Protein AF-A0A816CSL6-F1 (afdb_monomer_lite)

Radius of gyration: 17.58 Å; chains: 1; bounding box: 44×40×46 Å

Structure (mmCIF, N/CA/C/O backbone):
data_AF-A0A816CSL6-F1
#
_entry.id   AF-A0A816CSL6-F1
#
loop_
_atom_site.group_PDB
_atom_site.id
_atom_site.type_symbol
_atom_site.label_atom_id
_atom_site.label_alt_id
_atom_site.label_comp_id
_atom_site.label_asym_id
_atom_site.label_entity_id
_atom_site.label_seq_id
_atom_site.pdbx_PDB_ins_code
_atom_site.Cartn_x
_atom_site.Cartn_y
_atom_site.Cartn_z
_atom_site.occupancy
_atom_site.B_iso_or_equiv
_atom_site.auth_seq_id
_atom_site.auth_comp_id
_atom_site.auth_asym_id
_atom_site.auth_atom_id
_atom_site.pdbx_PDB_model_num
ATOM 1 N N . SER A 1 1 ? 8.692 -0.066 -9.650 1.00 60.75 1 SER A N 1
ATOM 2 C CA . SER A 1 1 ? 8.171 -1.368 -9.177 1.00 60.75 1 SER A CA 1
ATOM 3 C C . SER A 1 1 ? 7.067 -1.891 -10.085 1.00 60.75 1 SER A C 1
ATOM 5 O O . SER A 1 1 ? 6.476 -1.099 -10.821 1.00 60.75 1 SER A O 1
ATOM 7 N N . ALA A 1 2 ? 6.784 -3.197 -10.052 1.00 66.56 2 ALA A N 1
ATOM 8 C CA . ALA A 1 2 ? 5.560 -3.767 -10.612 1.00 66.56 2 ALA A CA 1
ATOM 9 C C . ALA A 1 2 ? 4.469 -3.866 -9.531 1.00 66.56 2 ALA A C 1
ATOM 11 O O . ALA A 1 2 ? 4.734 -3.905 -8.327 1.00 66.56 2 ALA A O 1
ATOM 12 N N . ILE A 1 3 ? 3.222 -3.797 -9.980 1.00 77.81 3 ILE A N 1
ATOM 13 C CA . ILE A 1 3 ? 2.055 -3.469 -9.169 1.00 77.81 3 ILE A CA 1
ATOM 14 C C . ILE A 1 3 ? 0.922 -4.411 -9.573 1.00 77.81 3 ILE A C 1
ATOM 16 O O . ILE A 1 3 ? 0.594 -4.489 -10.757 1.00 77.81 3 ILE A O 1
ATOM 20 N N . CYS A 1 4 ? 0.308 -5.094 -8.608 1.00 70.31 4 CYS A N 1
ATOM 21 C CA . CYS A 1 4 ? -0.805 -6.005 -8.874 1.00 70.31 4 CYS A CA 1
ATOM 22 C C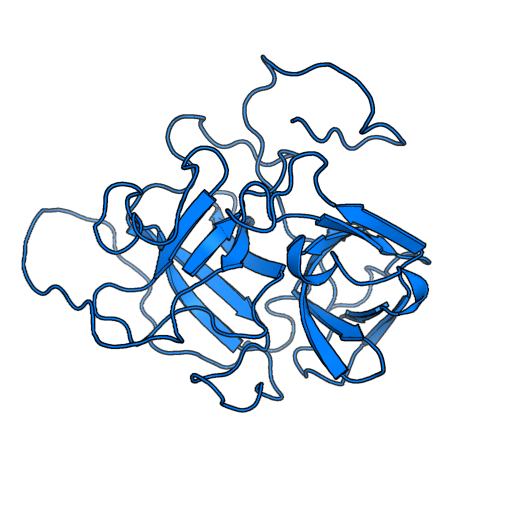 . CYS A 1 4 ? -2.140 -5.265 -8.986 1.00 70.31 4 CYS A C 1
ATOM 24 O O . CYS A 1 4 ? -2.408 -4.321 -8.240 1.00 70.31 4 CYS A O 1
ATOM 26 N N . LEU A 1 5 ? -2.991 -5.698 -9.915 1.00 68.81 5 LEU A N 1
ATOM 27 C CA . LEU A 1 5 ? -4.282 -5.064 -10.175 1.00 68.81 5 LEU A CA 1
ATOM 28 C C . LEU A 1 5 ? -5.348 -5.444 -9.133 1.00 68.81 5 LEU A C 1
ATOM 30 O O . LEU A 1 5 ? -5.479 -6.619 -8.788 1.00 68.81 5 LEU A O 1
ATOM 34 N N . PRO A 1 6 ? -6.143 -4.478 -8.629 1.00 55.53 6 PRO A N 1
ATOM 35 C CA . PRO A 1 6 ? -7.177 -4.752 -7.646 1.00 55.53 6 PRO A CA 1
ATOM 36 C C . PRO A 1 6 ? -8.375 -5.446 -8.291 1.00 55.53 6 PRO A C 1
ATOM 38 O O . PRO A 1 6 ? -8.825 -5.087 -9.380 1.00 55.53 6 PRO A O 1
ATOM 41 N N . SER A 1 7 ? -8.948 -6.403 -7.567 1.00 49.34 7 SER A N 1
ATOM 42 C CA . SER A 1 7 ? -10.120 -7.139 -8.026 1.00 49.34 7 SER A CA 1
ATOM 43 C C . SER A 1 7 ? -11.364 -6.243 -8.145 1.00 49.34 7 SER A C 1
ATOM 45 O O . SER A 1 7 ? -11.676 -5.458 -7.245 1.00 49.34 7 SER A O 1
ATOM 47 N N . VAL A 1 8 ? -12.096 -6.403 -9.242 1.00 51.62 8 VAL A N 1
ATOM 48 C CA . VAL A 1 8 ? -13.065 -5.437 -9.782 1.00 51.62 8 VAL A CA 1
ATOM 49 C C . VAL A 1 8 ? -14.346 -5.310 -8.930 1.00 51.62 8 VAL A C 1
ATOM 51 O O . VAL A 1 8 ? -15.121 -6.260 -8.852 1.00 51.62 8 VAL A O 1
ATOM 54 N N . SER A 1 9 ? -14.619 -4.132 -8.336 1.00 37.72 9 SER A N 1
ATOM 55 C CA . SER A 1 9 ? -15.928 -3.788 -7.727 1.00 37.72 9 SER A CA 1
ATOM 56 C C . SER A 1 9 ? -16.204 -2.270 -7.517 1.00 37.72 9 SER A C 1
ATOM 58 O O . SER A 1 9 ? -16.044 -1.727 -6.431 1.00 37.72 9 SER A O 1
ATOM 60 N N . GLN A 1 10 ? -16.792 -1.631 -8.539 1.00 44.59 10 GLN A N 1
ATOM 61 C CA . GLN A 1 10 ? -17.499 -0.321 -8.535 1.00 44.59 10 GLN A CA 1
ATOM 62 C C . GLN A 1 10 ? -16.709 1.015 -8.600 1.00 44.59 10 GLN A C 1
ATOM 64 O O . GLN A 1 10 ? -16.799 1.837 -7.692 1.00 44.59 10 GLN A O 1
ATOM 69 N N . VAL A 1 11 ? -16.151 1.325 -9.782 1.00 38.94 11 VAL A N 1
ATOM 70 C CA . VAL A 1 11 ? -16.077 2.682 -10.389 1.00 38.94 11 VAL A CA 1
ATOM 71 C C . VAL A 1 11 ? -16.089 2.504 -11.912 1.00 38.94 11 VAL A C 1
ATOM 73 O O . VAL A 1 11 ? -15.169 1.897 -12.454 1.00 38.94 11 VAL A O 1
ATOM 76 N N . THR A 1 12 ? -17.109 2.981 -12.634 1.00 40.25 12 THR A N 1
ATOM 77 C CA . THR A 1 12 ? -17.219 2.738 -14.089 1.00 40.25 12 THR A CA 1
ATOM 78 C C . THR A 1 12 ? -16.118 3.449 -14.866 1.00 40.25 12 THR A C 1
ATOM 80 O O . THR A 1 12 ? -16.148 4.674 -14.999 1.00 40.25 12 THR A O 1
ATOM 83 N N . LEU A 1 13 ? -15.187 2.673 -15.418 1.00 43.34 13 LEU A N 1
ATOM 84 C CA . LEU A 1 13 ? -14.130 3.145 -16.307 1.00 43.34 13 LEU A CA 1
ATOM 85 C C . LEU A 1 13 ? -14.254 2.434 -17.657 1.00 43.34 13 LEU A C 1
ATOM 87 O O . LEU A 1 13 ? -14.622 1.261 -17.731 1.00 43.34 13 LEU A O 1
ATOM 91 N N . SER A 1 14 ? -13.996 3.162 -18.743 1.00 41.28 14 SER A N 1
ATOM 92 C CA . SER A 1 14 ? -14.062 2.619 -20.101 1.00 41.28 14 SER A CA 1
ATOM 93 C C . SER A 1 14 ? -12.992 1.544 -20.301 1.00 41.28 14 SER A C 1
ATOM 95 O O . SER A 1 14 ? -11.814 1.783 -20.052 1.00 41.28 14 SER A O 1
ATOM 97 N N . ALA A 1 15 ? -13.412 0.371 -20.773 1.00 42.88 15 ALA A N 1
ATOM 98 C CA . ALA A 1 15 ? -12.637 -0.871 -20.774 1.00 42.88 15 ALA A CA 1
ATOM 99 C C . ALA A 1 15 ? -11.529 -0.962 -21.851 1.00 42.88 15 ALA A C 1
ATOM 101 O O . ALA A 1 15 ? -11.371 -2.013 -22.465 1.00 42.88 15 ALA A O 1
ATOM 102 N N . SER A 1 16 ? -10.809 0.128 -22.137 1.00 45.91 16 SER A N 1
ATOM 103 C CA . SER A 1 16 ? -9.866 0.199 -23.267 1.00 45.91 16 SER A CA 1
ATOM 104 C C . SER A 1 16 ? -8.470 0.747 -22.954 1.00 45.91 16 SER A C 1
ATOM 106 O O . SER A 1 16 ? -7.743 0.989 -23.904 1.00 45.91 16 SER A O 1
ATOM 108 N N . GLU A 1 17 ? -8.123 0.976 -21.681 1.00 51.69 17 GLU A N 1
ATOM 109 C CA . GLU A 1 17 ? -6.753 0.971 -21.116 1.00 51.69 17 GLU A CA 1
ATOM 110 C C . GLU A 1 17 ? -6.808 1.494 -19.673 1.00 51.69 17 GLU A C 1
ATOM 112 O O . GLU A 1 17 ? -7.171 2.641 -19.407 1.00 51.69 17 GLU A O 1
ATOM 117 N N . TRP A 1 18 ? -6.487 0.623 -18.722 1.00 60.44 18 TRP A N 1
ATOM 118 C CA . TRP A 1 18 ? -6.532 0.901 -17.290 1.00 60.44 18 TRP A CA 1
ATOM 119 C C . TRP A 1 18 ? -5.126 1.160 -16.744 1.00 60.44 18 TRP A C 1
ATOM 121 O O . TRP A 1 18 ? -4.217 0.388 -17.036 1.00 60.44 18 TRP A O 1
ATOM 131 N N . PRO A 1 19 ? -4.993 2.158 -15.855 1.00 70.00 19 PRO A N 1
ATOM 132 C CA . PRO A 1 19 ? -4.721 3.546 -16.258 1.00 70.00 19 PRO A CA 1
ATOM 133 C C . PRO A 1 19 ? -3.745 3.668 -17.460 1.00 70.00 19 PRO A C 1
ATOM 135 O O . PRO A 1 19 ? -2.707 3.010 -17.454 1.00 70.00 19 PRO A O 1
ATOM 138 N N . PRO A 1 20 ? -4.013 4.532 -18.465 1.00 75.50 20 PRO A N 1
ATOM 139 C CA . PRO A 1 20 ? -3.182 4.649 -19.673 1.00 75.50 20 PRO A CA 1
ATOM 140 C C . PRO A 1 20 ? -1.703 4.936 -19.389 1.00 75.50 20 PRO A C 1
ATOM 142 O O . PRO A 1 20 ? -1.394 5.662 -18.445 1.00 75.50 20 PRO A O 1
ATOM 145 N N . VAL A 1 21 ? -0.791 4.459 -20.242 1.00 79.56 21 VAL A N 1
ATOM 146 C CA . VAL A 1 21 ? 0.661 4.710 -20.123 1.00 79.56 21 VAL A CA 1
ATOM 147 C C . VAL A 1 21 ? 0.964 6.213 -19.972 1.00 79.56 21 VAL A C 1
ATOM 149 O O . VAL A 1 21 ? 0.363 7.057 -20.632 1.00 79.56 21 VAL A O 1
ATOM 152 N N . GLY A 1 22 ? 1.901 6.561 -19.082 1.00 79.12 22 GLY A N 1
ATOM 153 C CA . GLY A 1 22 ? 2.211 7.946 -18.708 1.00 79.12 22 GLY A CA 1
ATOM 154 C C . GLY A 1 22 ? 1.245 8.604 -17.708 1.00 79.12 22 GLY A C 1
ATOM 155 O O . GLY A 1 22 ? 1.489 9.745 -17.312 1.00 79.12 22 GLY A O 1
ATOM 156 N N . THR A 1 23 ? 0.184 7.926 -17.254 1.00 83.25 23 THR A N 1
ATOM 157 C CA . THR A 1 23 ? -0.713 8.443 -16.208 1.00 83.25 23 THR A CA 1
ATOM 158 C C . THR A 1 23 ? 0.045 8.635 -14.896 1.00 83.25 23 THR A C 1
ATOM 160 O O . THR A 1 23 ? 0.670 7.708 -14.380 1.00 83.25 23 THR A O 1
ATOM 163 N N . ASN A 1 24 ? -0.049 9.840 -14.327 1.00 85.50 24 ASN A N 1
ATOM 164 C CA . ASN A 1 24 ? 0.447 10.123 -12.983 1.00 85.50 24 ASN A CA 1
ATOM 165 C C . ASN A 1 24 ? -0.402 9.374 -11.948 1.00 85.50 24 ASN A C 1
ATOM 167 O O . ASN A 1 24 ? -1.615 9.574 -11.863 1.00 85.50 24 ASN A O 1
ATOM 171 N N . VAL A 1 25 ? 0.258 8.567 -11.129 1.00 85.69 25 VAL A N 1
ATOM 172 C CA . VAL A 1 25 ? -0.328 7.770 -10.050 1.00 85.69 25 VAL A CA 1
ATOM 173 C C . VAL A 1 25 ? 0.467 8.005 -8.764 1.00 85.69 25 VAL A C 1
ATOM 175 O O . VAL A 1 25 ? 1.659 8.318 -8.804 1.00 85.69 25 VAL A O 1
ATOM 178 N N . ILE A 1 26 ? -0.194 7.919 -7.612 1.00 87.00 26 ILE A N 1
ATOM 179 C CA . ILE A 1 26 ? 0.401 8.211 -6.302 1.00 87.00 26 ILE A CA 1
ATOM 180 C C . ILE A 1 26 ? 0.469 6.927 -5.484 1.00 87.00 26 ILE A C 1
ATOM 182 O O . ILE A 1 26 ? -0.571 6.336 -5.191 1.00 87.00 26 ILE A O 1
ATOM 186 N N . ALA A 1 27 ? 1.683 6.511 -5.126 1.00 86.94 27 ALA A N 1
ATOM 187 C CA . ALA A 1 27 ? 1.901 5.513 -4.087 1.00 86.94 27 ALA A CA 1
ATOM 188 C C . ALA A 1 27 ? 1.976 6.214 -2.727 1.00 86.94 27 ALA A C 1
ATOM 190 O O . ALA A 1 27 ? 2.536 7.312 -2.634 1.00 86.94 27 ALA A O 1
ATOM 191 N N . VAL A 1 28 ? 1.443 5.581 -1.681 1.00 88.88 28 VAL A N 1
ATOM 192 C CA . VAL A 1 28 ? 1.634 6.028 -0.292 1.00 88.88 28 VAL A CA 1
ATOM 193 C C . VAL A 1 28 ? 2.002 4.857 0.607 1.00 88.88 28 VAL A C 1
ATOM 195 O O . VAL A 1 28 ? 1.482 3.753 0.439 1.00 88.88 28 VAL A O 1
ATOM 198 N N . GLY A 1 29 ? 2.882 5.099 1.575 1.00 89.19 29 GLY A N 1
ATOM 199 C CA . GLY A 1 29 ? 3.357 4.050 2.468 1.00 89.19 29 GLY A CA 1
ATOM 200 C C . GLY A 1 29 ? 4.434 4.501 3.451 1.00 89.19 29 GLY A C 1
ATOM 201 O O . GLY A 1 29 ? 4.791 5.678 3.543 1.00 89.19 29 GLY A O 1
ATOM 202 N N . TRP A 1 30 ? 4.911 3.532 4.227 1.00 91.31 30 TRP A N 1
ATOM 203 C CA . TRP A 1 30 ? 6.014 3.679 5.180 1.00 91.31 30 TRP A CA 1
ATOM 204 C C . TRP A 1 30 ? 7.210 2.799 4.774 1.00 91.31 30 TRP A C 1
ATOM 206 O O . TRP A 1 30 ? 7.993 2.348 5.619 1.00 91.31 30 TRP A O 1
ATOM 216 N N . GLY A 1 31 ? 7.360 2.530 3.476 1.00 83.06 31 GLY A N 1
ATOM 217 C CA . GLY A 1 31 ? 8.572 1.953 2.922 1.00 83.06 31 GLY A CA 1
ATOM 218 C C . GLY A 1 31 ? 9.778 2.867 3.110 1.00 83.06 31 GLY A C 1
ATOM 219 O O . GLY A 1 31 ? 9.677 4.051 3.436 1.00 83.06 31 GLY A O 1
ATOM 220 N N . ARG A 1 32 ? 10.968 2.284 2.993 1.00 81.19 32 ARG A N 1
ATOM 221 C CA . ARG A 1 32 ? 12.228 2.986 3.268 1.00 81.19 32 ARG A CA 1
ATOM 222 C C . ARG A 1 32 ? 12.492 4.054 2.200 1.00 81.19 32 ARG A C 1
ATOM 224 O O . ARG A 1 32 ? 12.409 3.770 1.018 1.00 81.19 32 ARG A O 1
ATOM 231 N N . LEU A 1 33 ? 12.995 5.225 2.588 1.00 77.69 33 LEU A N 1
ATOM 232 C CA . LEU A 1 33 ? 13.352 6.303 1.635 1.00 77.69 33 LEU A CA 1
ATOM 233 C C . LEU A 1 33 ? 14.601 5.994 0.771 1.00 77.69 33 LEU A C 1
ATOM 235 O O . LEU A 1 33 ? 15.111 6.839 0.037 1.00 77.69 33 LEU A O 1
ATOM 239 N N . ARG A 1 34 ? 15.211 4.821 0.979 1.00 76.25 34 ARG A N 1
ATOM 240 C CA . ARG A 1 34 ? 16.403 4.314 0.289 1.00 76.25 34 ARG A CA 1
ATOM 241 C C . ARG A 1 34 ? 16.587 2.835 0.591 1.00 76.25 34 ARG A C 1
ATOM 243 O O . ARG A 1 34 ? 16.208 2.353 1.661 1.00 76.25 34 ARG A O 1
ATOM 250 N N . GLU A 1 35 ? 17.258 2.146 -0.318 1.00 73.38 35 GLU A N 1
ATOM 251 C CA . GLU A 1 35 ? 17.606 0.737 -0.176 1.00 73.38 35 GLU A CA 1
ATOM 252 C C . GLU A 1 35 ? 18.377 0.475 1.128 1.00 73.38 35 GLU A C 1
ATOM 254 O O . GLU A 1 35 ? 19.310 1.203 1.474 1.00 73.38 35 GLU A O 1
ATOM 259 N N . ASN A 1 36 ? 17.946 -0.543 1.882 1.00 76.06 36 ASN A N 1
ATOM 260 C CA . ASN A 1 36 ? 18.472 -0.887 3.213 1.00 76.06 36 ASN A CA 1
ATOM 261 C C . ASN A 1 36 ? 18.438 0.254 4.257 1.00 76.06 36 ASN A C 1
ATOM 263 O O . ASN A 1 36 ? 19.108 0.182 5.287 1.00 76.06 36 ASN A O 1
ATOM 267 N N . GLY A 1 37 ? 17.638 1.300 4.022 1.00 78.81 37 GLY A N 1
ATOM 268 C CA . GLY A 1 37 ? 17.357 2.352 4.995 1.00 78.81 37 GLY A CA 1
ATOM 269 C C . GLY A 1 37 ? 16.402 1.923 6.116 1.00 78.81 37 GLY A C 1
ATOM 270 O O . GLY A 1 37 ? 15.928 0.791 6.182 1.00 78.81 37 GLY A O 1
ATOM 271 N N . SER A 1 38 ? 16.081 2.868 6.997 1.00 83.00 38 SER A N 1
ATOM 272 C CA . SER A 1 38 ? 14.978 2.753 7.954 1.00 83.00 38 SER A CA 1
ATOM 273 C C . SER A 1 38 ? 13.661 3.195 7.314 1.00 83.00 38 SER A C 1
ATOM 275 O O . SER A 1 38 ? 13.655 4.153 6.536 1.00 83.00 38 SER A O 1
ATOM 277 N N . SER A 1 39 ? 12.547 2.567 7.694 1.00 85.06 39 SER A N 1
ATOM 278 C CA . SER A 1 39 ? 11.213 3.111 7.415 1.00 85.06 39 SER A CA 1
ATOM 279 C C . SER A 1 39 ? 11.034 4.482 8.089 1.00 85.06 39 SER A C 1
ATOM 281 O O . SER A 1 39 ? 11.514 4.675 9.212 1.00 85.06 39 SER A O 1
ATOM 283 N N . PRO A 1 40 ? 10.376 5.449 7.430 1.00 86.38 40 PRO A N 1
ATOM 284 C CA . PRO A 1 40 ? 10.067 6.751 7.999 1.00 86.38 40 PRO A CA 1
ATOM 285 C C . PRO A 1 40 ? 8.976 6.637 9.070 1.00 86.38 40 PRO A C 1
ATOM 287 O O . PRO A 1 40 ? 8.030 5.862 8.949 1.00 86.38 40 PRO A O 1
ATOM 290 N N . SER A 1 41 ? 9.063 7.468 10.110 1.00 88.31 41 SER A N 1
ATOM 291 C CA . SER A 1 41 ? 8.029 7.529 11.154 1.00 88.31 41 SER A CA 1
ATOM 292 C C . SER A 1 41 ? 6.722 8.175 10.684 1.00 88.31 41 SER A C 1
ATOM 294 O O . SER A 1 41 ? 5.716 8.040 11.372 1.00 88.31 41 SER A O 1
ATOM 296 N N . ILE A 1 42 ? 6.740 8.895 9.557 1.00 88.50 42 ILE A N 1
ATOM 297 C CA . ILE A 1 42 ? 5.604 9.606 8.952 1.00 88.50 42 ILE A CA 1
ATOM 298 C C . ILE A 1 42 ? 5.313 8.967 7.589 1.00 88.50 42 ILE A C 1
ATOM 300 O O . ILE A 1 42 ? 6.250 8.654 6.854 1.00 88.50 42 ILE A O 1
ATOM 304 N N . LEU A 1 43 ? 4.033 8.805 7.255 1.00 85.75 43 LEU A N 1
ATOM 305 C CA . LEU A 1 43 ? 3.540 8.319 5.968 1.00 85.75 43 LEU A CA 1
ATOM 306 C C . LEU A 1 43 ? 4.092 9.190 4.838 1.00 85.75 43 LEU A C 1
ATOM 308 O O . LEU A 1 43 ? 3.981 10.416 4.889 1.00 85.75 43 LEU A O 1
ATOM 312 N N . GLN A 1 44 ? 4.670 8.561 3.822 1.00 87.19 44 GLN A N 1
ATOM 313 C CA . GLN A 1 44 ? 5.160 9.246 2.630 1.00 87.19 44 GLN A CA 1
ATOM 314 C C . GLN A 1 44 ? 4.168 9.114 1.484 1.00 87.19 44 GLN A C 1
ATOM 316 O O . GLN A 1 44 ? 3.361 8.183 1.434 1.00 87.19 44 GLN A O 1
ATOM 321 N N . GLN A 1 45 ? 4.276 10.038 0.536 1.00 86.31 45 GLN A N 1
ATOM 322 C CA . GLN A 1 45 ? 3.628 9.953 -0.763 1.00 86.31 45 GLN A CA 1
ATOM 323 C C . GLN A 1 45 ? 4.641 10.189 -1.883 1.00 86.31 45 GLN A C 1
ATOM 325 O O . GLN A 1 45 ? 5.515 11.054 -1.776 1.00 86.31 45 GLN A O 1
ATOM 330 N N . VAL A 1 46 ? 4.493 9.458 -2.987 1.00 81.19 46 VAL A N 1
ATOM 331 C CA . VAL A 1 46 ? 5.325 9.627 -4.179 1.00 81.19 46 VAL A CA 1
ATOM 332 C C . VAL A 1 46 ? 4.481 9.547 -5.449 1.00 81.19 46 VAL A C 1
ATOM 334 O O . VAL A 1 46 ? 3.756 8.583 -5.688 1.00 81.19 46 VAL A O 1
ATOM 337 N N . THR A 1 47 ? 4.566 10.584 -6.287 1.00 86.12 47 THR A N 1
ATOM 338 C CA . THR A 1 47 ? 3.967 10.564 -7.630 1.00 86.12 47 THR A CA 1
ATOM 339 C C . THR A 1 47 ? 4.938 9.944 -8.625 1.00 86.12 47 THR A C 1
ATOM 341 O O . THR A 1 47 ? 6.020 10.499 -8.870 1.00 86.12 47 THR A O 1
ATOM 344 N N . VAL A 1 48 ? 4.508 8.835 -9.218 1.00 84.00 48 VAL A N 1
ATOM 345 C CA . VAL A 1 48 ? 5.174 8.084 -10.287 1.00 84.00 48 VAL A CA 1
ATOM 346 C C . VAL A 1 48 ? 4.251 8.007 -11.511 1.00 84.00 48 VAL A C 1
ATOM 348 O O . VAL A 1 48 ? 3.113 8.474 -11.466 1.00 84.00 48 VAL A O 1
ATOM 351 N N . GLN A 1 49 ? 4.732 7.462 -12.625 1.00 87.69 49 GLN A N 1
ATOM 352 C CA . GLN A 1 49 ? 3.953 7.281 -13.850 1.00 87.69 49 GLN A CA 1
ATOM 353 C C . GLN A 1 49 ? 3.803 5.802 -14.185 1.00 87.69 49 GLN A C 1
ATOM 355 O O . GLN A 1 49 ? 4.719 5.017 -13.952 1.00 87.69 49 GLN A O 1
ATOM 360 N N . THR A 1 50 ? 2.658 5.429 -14.748 1.00 85.62 50 THR A N 1
ATOM 361 C CA . THR A 1 50 ? 2.432 4.113 -15.360 1.00 85.62 50 THR A CA 1
ATOM 362 C C . THR A 1 50 ? 3.358 3.927 -16.565 1.00 85.62 50 THR A C 1
ATOM 364 O O . THR A 1 50 ? 3.458 4.812 -17.420 1.00 85.62 50 THR A O 1
ATOM 367 N N . ILE A 1 51 ? 4.013 2.776 -16.656 1.00 81.44 51 ILE A N 1
ATOM 368 C CA . ILE A 1 51 ? 5.012 2.450 -17.678 1.00 81.44 51 ILE A CA 1
ATOM 369 C C . ILE A 1 51 ? 4.428 1.398 -18.627 1.00 81.44 51 ILE A C 1
ATOM 371 O O . ILE A 1 51 ? 3.724 0.492 -18.187 1.00 81.44 51 ILE A O 1
ATOM 375 N N . ASP A 1 52 ? 4.736 1.516 -19.921 1.00 82.25 52 ASP A N 1
ATOM 376 C CA . ASP A 1 52 ? 4.398 0.507 -20.930 1.00 82.25 52 ASP A CA 1
ATOM 377 C C . ASP A 1 52 ? 4.965 -0.867 -20.532 1.00 82.25 52 ASP A C 1
ATOM 379 O O . ASP A 1 52 ? 6.144 -0.994 -20.190 1.00 82.25 52 ASP A O 1
ATOM 383 N N . TYR A 1 53 ? 4.130 -1.901 -20.604 1.00 79.38 53 TYR A N 1
ATOM 384 C CA . TYR A 1 53 ? 4.504 -3.275 -20.291 1.00 79.38 53 TYR A CA 1
ATOM 385 C C . TYR A 1 53 ? 5.635 -3.804 -21.194 1.00 79.38 53 TYR A C 1
ATOM 387 O O . TYR A 1 53 ? 6.397 -4.675 -20.778 1.00 79.38 53 TYR A O 1
ATOM 395 N N . GLN A 1 54 ? 5.788 -3.250 -22.405 1.00 82.62 54 GLN A N 1
ATOM 396 C CA . GLN A 1 54 ? 6.868 -3.570 -23.345 1.00 82.62 54 GLN A CA 1
ATOM 397 C C . GLN A 1 54 ? 8.177 -2.814 -23.065 1.00 82.62 54 GLN A C 1
ATOM 399 O O . GLN A 1 54 ? 9.204 -3.113 -23.680 1.00 82.62 54 GLN A O 1
ATOM 404 N N . ALA A 1 55 ? 8.188 -1.838 -22.150 1.00 80.25 55 ALA A N 1
ATOM 405 C CA . ALA A 1 55 ? 9.396 -1.082 -21.838 1.00 80.25 55 ALA A CA 1
ATOM 406 C C . ALA A 1 55 ? 10.487 -1.989 -21.241 1.00 80.25 55 ALA A C 1
ATOM 408 O O . ALA A 1 55 ? 10.225 -2.849 -20.396 1.00 80.25 55 ALA A O 1
ATOM 409 N N . SER A 1 56 ? 11.749 -1.748 -21.606 1.00 80.06 56 SER A N 1
ATOM 410 C CA . SER A 1 56 ? 12.911 -2.475 -21.062 1.00 80.06 56 SER A CA 1
ATOM 411 C C . SER A 1 56 ? 13.115 -2.288 -19.551 1.00 80.06 56 SER A C 1
ATOM 413 O O . SER A 1 56 ? 13.861 -3.040 -18.931 1.00 80.06 56 SER A O 1
ATOM 415 N N . THR A 1 57 ? 12.448 -1.302 -18.949 1.00 74.62 57 THR A N 1
ATOM 416 C CA . THR A 1 57 ? 12.395 -1.073 -17.499 1.00 74.62 57 THR A CA 1
ATOM 417 C C . THR A 1 57 ? 11.308 -1.884 -16.790 1.00 74.62 57 THR A C 1
ATOM 419 O O . THR A 1 57 ? 11.387 -2.041 -15.576 1.00 74.62 57 THR A O 1
ATOM 422 N N . CYS A 1 58 ? 10.309 -2.392 -17.521 1.00 79.44 58 CYS A N 1
ATOM 423 C CA . CYS A 1 58 ? 9.186 -3.162 -16.979 1.00 79.44 58 CYS A CA 1
ATOM 424 C C . CYS A 1 58 ? 9.321 -4.668 -17.241 1.00 79.44 58 CYS A C 1
ATOM 426 O O . CYS A 1 58 ? 9.158 -5.479 -16.328 1.00 79.44 58 CYS A O 1
ATOM 428 N N . THR A 1 59 ? 9.700 -5.034 -18.469 1.00 79.06 59 THR A N 1
ATOM 429 C CA . THR A 1 59 ? 9.867 -6.427 -18.923 1.00 79.06 59 THR A CA 1
ATOM 430 C C . THR A 1 59 ? 10.783 -7.327 -18.069 1.00 79.06 59 THR A C 1
ATOM 432 O O . THR A 1 59 ? 10.555 -8.533 -18.097 1.00 79.06 59 THR A O 1
ATOM 435 N N . PRO A 1 60 ? 11.774 -6.840 -17.284 1.00 79.31 60 PRO A N 1
ATOM 436 C CA . PRO A 1 60 ? 12.549 -7.707 -16.387 1.00 79.31 60 PRO A CA 1
ATOM 437 C C . PRO A 1 60 ? 11.843 -8.077 -15.071 1.00 79.31 60 PRO A C 1
ATOM 439 O O . PRO A 1 60 ? 12.356 -8.922 -14.343 1.00 79.31 60 PRO A O 1
ATOM 442 N N . ILE A 1 61 ? 10.740 -7.402 -14.724 1.00 75.44 61 ILE A N 1
ATOM 443 C CA . ILE A 1 61 ? 10.070 -7.495 -13.411 1.00 75.44 61 ILE A CA 1
ATOM 444 C C . ILE A 1 61 ? 8.644 -8.044 -13.556 1.00 75.44 61 ILE A C 1
ATOM 446 O O . ILE A 1 61 ? 8.186 -8.822 -12.725 1.00 75.44 61 ILE A O 1
ATOM 450 N N . MET A 1 62 ? 7.943 -7.627 -14.611 1.00 78.88 62 MET A N 1
ATOM 451 C CA . MET A 1 62 ? 6.557 -7.995 -14.879 1.00 78.88 62 MET A CA 1
ATOM 452 C C . MET A 1 62 ? 6.482 -9.289 -15.702 1.00 78.88 62 MET A C 1
ATOM 454 O O . MET A 1 62 ? 7.103 -9.393 -16.759 1.00 78.88 62 MET A O 1
ATOM 458 N N . VAL A 1 63 ? 5.683 -10.249 -15.233 1.00 77.38 63 VAL A N 1
ATOM 459 C CA . VAL A 1 63 ? 5.514 -11.580 -15.839 1.00 77.38 63 VAL A CA 1
ATOM 460 C C . VAL A 1 63 ? 4.166 -11.722 -16.554 1.00 77.38 63 VAL A C 1
ATOM 462 O O . VAL A 1 63 ? 4.114 -12.351 -17.610 1.00 77.38 63 VAL A O 1
ATOM 465 N N . ASP A 1 64 ? 3.092 -11.108 -16.041 1.00 74.31 64 ASP A N 1
ATOM 466 C CA . ASP A 1 64 ? 1.769 -11.125 -16.685 1.00 74.31 64 ASP A CA 1
ATOM 467 C C . ASP A 1 64 ? 1.107 -9.739 -16.707 1.00 74.31 64 ASP A C 1
ATOM 469 O O . ASP A 1 64 ? 0.613 -9.237 -15.696 1.00 74.31 64 ASP A O 1
ATOM 473 N N . TRP A 1 65 ? 1.049 -9.146 -17.900 1.00 72.94 65 TRP A N 1
ATOM 474 C CA . TRP A 1 65 ? 0.485 -7.819 -18.158 1.00 72.94 65 TRP A CA 1
ATOM 475 C C . TRP A 1 65 ? -1.038 -7.723 -17.952 1.00 72.94 65 TRP A C 1
ATOM 477 O O . TRP A 1 65 ? -1.569 -6.615 -17.906 1.00 72.94 65 TRP A O 1
ATOM 487 N N . HIS A 1 66 ? -1.759 -8.845 -17.822 1.00 71.06 66 HIS A N 1
ATOM 488 C CA . HIS A 1 66 ? -3.198 -8.820 -17.525 1.00 71.06 66 HIS A CA 1
ATOM 489 C C . HIS A 1 66 ? -3.491 -8.504 -16.051 1.00 71.06 66 HIS A C 1
ATOM 491 O O . HIS A 1 66 ? -4.575 -8.014 -15.738 1.00 71.06 66 HIS A O 1
ATOM 497 N N . VAL A 1 67 ? -2.550 -8.809 -15.148 1.00 68.38 67 VAL A N 1
ATOM 498 C CA . VAL A 1 67 ? -2.724 -8.693 -13.685 1.00 68.38 67 VAL A CA 1
ATOM 499 C C . VAL A 1 67 ? -1.634 -7.866 -13.000 1.00 68.38 67 VAL A C 1
ATOM 501 O O . VAL A 1 67 ? -1.777 -7.527 -11.824 1.00 68.38 67 VAL A O 1
ATOM 504 N N . GLN A 1 68 ? -0.578 -7.495 -13.727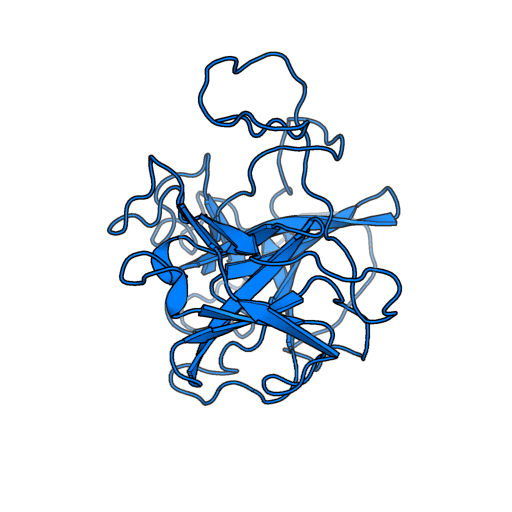 1.00 79.25 68 GLN A N 1
ATOM 505 C CA . GLN A 1 68 ? 0.500 -6.616 -13.285 1.00 79.25 68 GLN A CA 1
ATOM 506 C C . GLN A 1 68 ? 0.682 -5.441 -14.257 1.00 79.25 68 GLN A C 1
ATOM 508 O O . GLN A 1 68 ? 0.530 -5.585 -15.467 1.00 79.25 68 GLN A O 1
ATOM 513 N N . PHE A 1 69 ? 1.107 -4.292 -13.737 1.00 84.06 69 PHE A N 1
ATOM 514 C CA . PHE A 1 69 ? 1.684 -3.204 -14.532 1.00 84.06 69 PHE A CA 1
ATOM 515 C C . PHE A 1 69 ? 2.873 -2.587 -13.799 1.00 84.06 69 PHE A C 1
ATOM 517 O O . PHE A 1 69 ? 3.024 -2.757 -12.589 1.00 84.06 69 PHE A O 1
ATOM 524 N N . CYS A 1 70 ? 3.716 -1.845 -14.512 1.00 86.88 70 CYS A N 1
ATOM 525 C CA . CYS A 1 70 ? 4.838 -1.141 -13.901 1.00 86.88 70 CYS A CA 1
ATOM 526 C C . CYS A 1 70 ? 4.522 0.329 -13.648 1.00 86.88 70 CYS A C 1
ATOM 528 O O . CYS A 1 70 ? 3.875 0.995 -14.459 1.00 86.88 70 CYS A O 1
ATOM 530 N N . ALA A 1 71 ? 5.061 0.860 -12.554 1.00 85.69 71 ALA A N 1
ATOM 531 C CA . ALA A 1 71 ? 5.057 2.286 -12.276 1.00 85.69 71 ALA A CA 1
ATOM 532 C C . ALA A 1 71 ? 6.433 2.760 -11.781 1.00 85.69 71 ALA A C 1
ATOM 534 O O . ALA A 1 71 ? 7.157 2.023 -11.108 1.00 85.69 71 ALA A O 1
ATOM 535 N N . GLY A 1 72 ? 6.801 3.990 -12.142 1.00 80.94 72 GLY A N 1
ATOM 536 C CA . GLY A 1 72 ? 8.084 4.607 -11.795 1.00 80.94 72 GLY A CA 1
ATOM 537 C C . GLY A 1 72 ? 8.277 5.964 -12.476 1.00 80.94 72 GLY A C 1
ATOM 538 O O . GLY A 1 72 ? 7.359 6.492 -13.099 1.00 80.94 72 GLY A O 1
ATOM 539 N N . VAL A 1 73 ? 9.471 6.549 -12.368 1.00 76.50 73 VAL A N 1
ATOM 540 C CA . VAL A 1 73 ? 9.840 7.784 -13.085 1.00 76.50 73 VAL A CA 1
ATOM 541 C C . VAL A 1 73 ? 11.008 7.513 -14.031 1.00 76.50 73 VAL A C 1
ATOM 543 O O . VAL A 1 73 ? 12.004 6.898 -13.651 1.00 76.50 73 VAL A O 1
ATOM 546 N N . SER A 1 74 ? 10.907 8.000 -15.271 1.00 64.44 74 SER A N 1
ATOM 547 C CA . SER A 1 74 ? 11.987 7.931 -16.259 1.00 64.44 74 SER A CA 1
ATOM 548 C C . SER A 1 74 ? 13.237 8.658 -15.742 1.00 64.44 74 SER A C 1
ATOM 550 O O . SER A 1 74 ? 13.225 9.882 -15.603 1.00 64.44 74 SER A O 1
ATOM 552 N N . GLY A 1 75 ? 14.308 7.909 -15.462 1.00 58.97 75 GLY A N 1
ATOM 553 C CA . GLY A 1 75 ? 15.534 8.431 -14.843 1.00 58.97 75 GLY A CA 1
ATOM 554 C C . GLY A 1 75 ? 15.735 8.062 -13.366 1.00 58.97 75 GLY A C 1
ATOM 555 O O . GLY A 1 75 ? 16.763 8.429 -12.800 1.00 58.97 75 GLY A O 1
ATOM 556 N N . GLY A 1 76 ? 14.801 7.328 -12.750 1.00 64.88 76 GLY A N 1
ATOM 557 C CA . GLY A 1 76 ? 14.888 6.914 -11.347 1.00 64.88 76 GLY A CA 1
ATOM 558 C C . GLY A 1 76 ? 14.601 8.056 -10.367 1.00 64.88 76 GLY A C 1
ATOM 559 O O . GLY A 1 76 ? 13.890 9.009 -10.687 1.00 64.88 76 GLY A O 1
ATOM 560 N N . GLY A 1 77 ? 15.114 7.947 -9.138 1.00 66.44 77 GLY A N 1
ATOM 561 C CA . GLY A 1 77 ? 14.957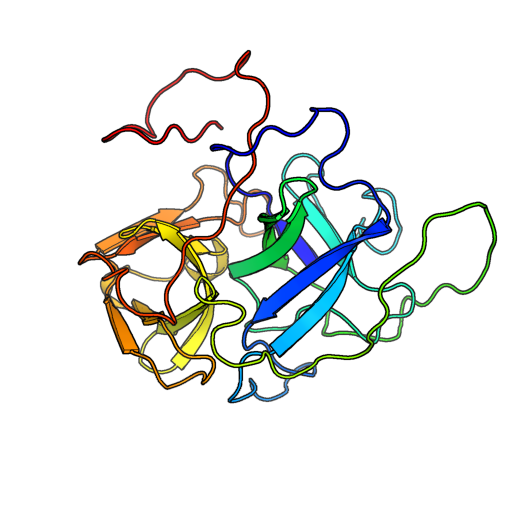 8.968 -8.092 1.00 66.44 77 GLY A CA 1
ATOM 562 C C . GLY A 1 77 ? 13.563 9.068 -7.454 1.00 66.44 77 GLY A C 1
ATOM 563 O O . GLY A 1 77 ? 13.409 9.805 -6.485 1.00 66.44 77 GLY A O 1
ATOM 564 N N . LYS A 1 78 ? 12.567 8.334 -7.969 1.00 71.88 78 LYS A N 1
ATOM 565 C CA . LYS A 1 78 ? 11.246 8.108 -7.362 1.00 71.88 78 LYS A CA 1
ATOM 566 C C . LYS A 1 78 ? 10.721 6.719 -7.740 1.00 71.88 78 LYS A C 1
ATOM 568 O O . LYS A 1 78 ? 10.534 6.443 -8.925 1.00 71.88 78 LYS A O 1
ATOM 573 N N . ASP A 1 79 ? 10.466 5.885 -6.740 1.00 71.94 79 ASP A N 1
ATOM 574 C CA . ASP A 1 79 ? 9.776 4.592 -6.832 1.00 71.94 79 ASP A CA 1
ATOM 575 C C . ASP A 1 79 ? 9.202 4.258 -5.440 1.00 71.94 79 ASP A C 1
ATOM 577 O O . ASP A 1 79 ? 9.463 4.972 -4.479 1.00 71.94 79 ASP A O 1
ATOM 581 N N . THR A 1 80 ? 8.449 3.173 -5.327 1.00 80.06 80 THR A N 1
ATOM 582 C CA . THR A 1 80 ? 8.202 2.491 -4.045 1.00 80.06 80 THR A CA 1
ATOM 583 C C . THR A 1 80 ? 9.455 1.737 -3.583 1.00 80.06 80 THR A C 1
ATOM 585 O O . THR A 1 80 ? 10.338 1.429 -4.387 1.00 80.06 80 THR A O 1
ATOM 588 N N . CYS A 1 81 ? 9.542 1.418 -2.292 1.00 81.44 81 CYS A N 1
ATOM 589 C CA . CYS A 1 81 ? 10.670 0.706 -1.693 1.00 81.44 81 CYS A CA 1
ATOM 590 C C . CYS A 1 81 ? 10.209 -0.389 -0.711 1.00 81.44 81 CYS A C 1
ATOM 592 O O . CYS A 1 81 ? 9.018 -0.605 -0.486 1.00 81.44 81 CYS A O 1
ATOM 594 N N . GLN A 1 82 ? 11.158 -1.116 -0.107 1.00 79.00 82 GLN A N 1
ATOM 595 C CA . GLN A 1 82 ? 10.848 -2.174 0.860 1.00 79.00 82 GLN A CA 1
ATOM 596 C C . GLN A 1 82 ? 10.001 -1.625 2.020 1.00 79.00 82 GLN A C 1
ATOM 598 O O . GLN A 1 82 ? 10.409 -0.665 2.680 1.00 79.00 82 GLN A O 1
ATOM 603 N N . GLY A 1 83 ? 8.851 -2.258 2.268 1.00 80.19 83 GLY A N 1
ATOM 604 C CA . GLY A 1 83 ? 7.839 -1.832 3.242 1.00 80.19 83 GLY A CA 1
ATOM 605 C C . GLY A 1 83 ? 6.638 -1.091 2.635 1.00 80.19 83 GLY A C 1
ATOM 606 O O . GLY A 1 83 ? 5.601 -1.016 3.285 1.00 80.19 83 GLY A O 1
ATOM 607 N N . ASP A 1 84 ? 6.723 -0.609 1.388 1.00 81.38 84 ASP A N 1
ATOM 608 C CA . ASP A 1 84 ? 5.549 -0.097 0.656 1.00 81.38 84 ASP A CA 1
ATOM 609 C C . ASP A 1 84 ? 4.691 -1.217 0.054 1.00 81.38 84 ASP A C 1
ATOM 611 O O . ASP A 1 84 ? 3.569 -0.952 -0.377 1.00 81.38 84 ASP A O 1
ATOM 615 N N . SER A 1 85 ? 5.195 -2.457 0.032 1.00 86.00 85 SER A N 1
ATOM 616 C CA . SER A 1 85 ? 4.450 -3.666 -0.335 1.00 86.00 85 SER A CA 1
ATOM 617 C C . SER A 1 85 ? 3.073 -3.696 0.326 1.00 86.00 85 SER A C 1
ATOM 619 O O . SER A 1 85 ? 2.935 -3.367 1.504 1.00 86.00 85 SER A O 1
ATOM 621 N N . GLY A 1 86 ? 2.037 -4.049 -0.433 1.00 86.50 86 GLY A N 1
ATOM 622 C CA . GLY A 1 86 ? 0.643 -3.998 0.014 1.00 86.50 86 GLY A CA 1
ATOM 623 C C . GLY A 1 86 ? 0.025 -2.596 0.095 1.00 86.50 86 GLY A C 1
ATOM 624 O O . GLY A 1 86 ? -1.201 -2.478 0.110 1.00 86.50 86 GLY A O 1
ATOM 625 N N . GLY A 1 87 ? 0.834 -1.534 0.095 1.00 86.75 87 GLY A N 1
ATOM 626 C CA . GLY A 1 87 ? 0.378 -0.150 0.024 1.00 86.75 87 GLY A CA 1
ATOM 627 C C . GLY A 1 87 ? -0.333 0.172 -1.300 1.00 86.75 87 GLY A C 1
ATOM 628 O O . GLY A 1 87 ? -0.108 -0.497 -2.316 1.00 86.75 87 GLY A O 1
ATOM 629 N N . PRO A 1 88 ? -1.217 1.183 -1.311 1.00 88.25 88 PRO A N 1
ATOM 630 C CA . PRO A 1 88 ? -2.003 1.516 -2.488 1.00 88.25 88 PRO A CA 1
ATOM 631 C C . PRO A 1 88 ? -1.209 2.342 -3.500 1.00 88.25 88 PRO A C 1
ATOM 633 O O . PRO A 1 88 ? -0.565 3.333 -3.152 1.00 88.25 88 PRO A O 1
ATOM 636 N N . LEU A 1 89 ? -1.380 2.003 -4.775 1.00 87.44 89 LEU A N 1
ATOM 637 C CA . LEU A 1 89 ? -1.129 2.896 -5.898 1.00 87.44 89 LEU A CA 1
ATOM 638 C C . LEU A 1 89 ? -2.472 3.447 -6.383 1.00 87.44 89 LEU A C 1
ATOM 640 O O . LEU A 1 89 ? -3.411 2.684 -6.611 1.00 87.44 89 LEU A O 1
ATOM 644 N N . MET A 1 90 ? -2.593 4.768 -6.513 1.00 87.75 90 MET A N 1
ATOM 645 C CA . MET A 1 90 ? -3.883 5.446 -6.696 1.00 87.75 90 MET A CA 1
ATOM 646 C C . MET A 1 90 ? -3.870 6.459 -7.838 1.00 87.75 90 MET A C 1
ATOM 648 O O . MET A 1 90 ? -2.844 7.077 -8.119 1.00 87.75 90 MET A O 1
ATOM 652 N N . MET A 1 91 ? -5.038 6.715 -8.427 1.00 81.62 91 MET A N 1
ATOM 653 C CA . MET A 1 91 ? -5.269 7.867 -9.304 1.00 81.62 91 MET A CA 1
ATOM 654 C C . MET A 1 91 ? -6.469 8.688 -8.827 1.00 81.62 91 MET A C 1
ATOM 656 O O . MET A 1 91 ? -7.391 8.153 -8.207 1.00 81.62 91 MET A O 1
ATOM 660 N N . PHE A 1 92 ? -6.487 9.978 -9.159 1.00 77.00 92 PHE A N 1
ATOM 661 C CA . PHE A 1 92 ? -7.672 10.812 -8.983 1.00 77.00 92 PHE A CA 1
ATOM 662 C C . PHE A 1 92 ? -8.531 10.746 -10.252 1.00 77.00 92 PHE A C 1
ATOM 664 O O . PHE A 1 92 ? -8.102 11.152 -11.331 1.00 77.00 92 PHE A O 1
ATOM 671 N N . SER A 1 93 ? -9.728 10.179 -10.128 1.00 68.38 93 SER A N 1
ATOM 672 C CA . SER A 1 93 ? -10.689 10.020 -11.218 1.00 68.38 93 SER A CA 1
ATOM 673 C C . SER A 1 93 ? -11.365 11.348 -11.577 1.00 68.38 93 SER A C 1
ATOM 675 O O . SER A 1 93 ? -11.549 12.218 -10.725 1.00 68.38 93 SER A O 1
ATOM 677 N N . SER A 1 94 ? -11.832 11.466 -12.824 1.00 69.69 94 SER A N 1
ATOM 678 C CA . SER A 1 94 ? -12.652 12.587 -13.313 1.00 69.69 94 SER A CA 1
ATOM 679 C C . SER A 1 94 ? -13.936 12.815 -12.502 1.00 69.69 94 SER A C 1
ATOM 681 O O . SER A 1 94 ? -14.468 13.922 -12.500 1.00 69.69 94 SER A O 1
ATOM 683 N N . ASN A 1 95 ? -14.398 11.804 -11.760 1.00 64.12 95 ASN A N 1
ATOM 684 C CA . ASN A 1 95 ? -15.524 11.897 -10.826 1.00 64.12 95 ASN A CA 1
ATOM 685 C C . ASN A 1 95 ? -15.150 12.513 -9.457 1.00 64.12 95 ASN A C 1
ATOM 687 O O . ASN A 1 95 ? -15.935 12.425 -8.516 1.00 64.12 95 ASN A O 1
ATOM 691 N N . ASN A 1 96 ? -13.966 13.125 -9.325 1.00 66.44 96 ASN A N 1
ATOM 692 C CA . ASN A 1 96 ? -13.410 13.678 -8.082 1.00 66.44 96 ASN A CA 1
ATOM 693 C C . ASN A 1 96 ? -13.257 12.647 -6.947 1.00 66.44 96 ASN A C 1
ATOM 695 O O . ASN A 1 96 ? -13.501 12.943 -5.777 1.00 66.44 96 ASN A O 1
ATOM 699 N N . GLN A 1 97 ? -12.855 11.423 -7.293 1.00 66.12 97 GLN A N 1
ATOM 700 C CA . GLN A 1 97 ? -12.658 10.321 -6.348 1.00 66.12 97 GLN A CA 1
ATOM 701 C C . GLN A 1 97 ? -11.259 9.729 -6.490 1.00 66.12 97 GLN A C 1
ATOM 703 O O . GLN A 1 97 ? -10.783 9.516 -7.604 1.00 66.12 97 GLN A O 1
ATOM 708 N N . TRP A 1 98 ? -10.627 9.406 -5.363 1.00 75.19 98 TRP A N 1
ATOM 709 C CA . TRP A 1 98 ? -9.431 8.569 -5.355 1.00 75.19 98 TRP A CA 1
ATOM 710 C C . TRP A 1 98 ? -9.817 7.115 -5.611 1.00 75.19 98 TRP A C 1
ATOM 712 O O . TRP A 1 98 ? -10.691 6.566 -4.935 1.00 75.19 98 TRP A O 1
ATOM 722 N N . VAL A 1 99 ? -9.164 6.506 -6.596 1.00 75.94 99 VAL A N 1
ATOM 723 C CA . VAL A 1 99 ? -9.369 5.113 -6.997 1.00 75.94 99 VAL A CA 1
ATOM 724 C C . VAL A 1 99 ? -8.052 4.368 -6.829 1.00 75.94 99 VAL A C 1
ATOM 726 O O . VAL A 1 99 ? -7.019 4.817 -7.327 1.00 75.94 99 VAL A O 1
ATOM 729 N N . LEU A 1 100 ? -8.098 3.232 -6.137 1.00 79.44 100 LEU A N 1
ATOM 730 C CA . LEU A 1 100 ? -7.022 2.254 -6.084 1.00 79.44 100 LEU A CA 1
ATOM 731 C C . LEU A 1 100 ? -6.810 1.710 -7.496 1.00 79.44 100 LEU A C 1
ATOM 733 O O . LEU A 1 100 ? -7.690 1.032 -8.027 1.00 79.44 100 LEU A O 1
ATOM 737 N N . VAL A 1 101 ? -5.661 2.012 -8.100 1.00 80.69 101 VAL A N 1
ATOM 738 C CA . VAL A 1 101 ? -5.283 1.465 -9.409 1.00 80.69 101 VAL A CA 1
ATOM 739 C C . VAL A 1 101 ? -4.441 0.199 -9.314 1.00 80.69 101 VAL A C 1
ATOM 741 O O . VAL A 1 101 ? -4.384 -0.579 -10.262 1.00 80.69 101 VAL A O 1
ATOM 744 N N . GLY A 1 102 ? -3.815 -0.023 -8.160 1.00 83.81 102 GLY A N 1
ATOM 745 C CA . GLY A 1 102 ? -2.899 -1.129 -7.948 1.00 83.81 102 GLY A CA 1
ATOM 746 C C . GLY A 1 102 ? -2.485 -1.294 -6.491 1.00 83.81 102 GLY A C 1
ATOM 747 O O . GLY A 1 102 ? -2.659 -0.389 -5.676 1.00 83.81 102 GLY A O 1
ATOM 748 N N . VAL A 1 103 ? -1.920 -2.454 -6.183 1.00 84.56 103 VAL A N 1
ATOM 749 C CA . VAL A 1 103 ? -1.295 -2.799 -4.904 1.00 84.56 103 VAL A CA 1
ATOM 750 C C . VAL A 1 103 ? 0.197 -2.994 -5.150 1.00 84.56 103 VAL A C 1
ATOM 752 O O . VAL A 1 103 ? 0.578 -3.770 -6.029 1.00 84.56 103 VAL A O 1
ATOM 755 N N . THR A 1 104 ? 1.046 -2.281 -4.408 1.00 88.25 104 THR A N 1
ATOM 756 C CA . THR A 1 104 ? 2.505 -2.399 -4.539 1.00 88.25 104 THR A CA 1
ATOM 757 C C . THR A 1 104 ? 2.939 -3.841 -4.280 1.00 88.25 104 THR A C 1
ATOM 759 O O . THR A 1 104 ? 2.657 -4.383 -3.211 1.00 88.25 104 THR A O 1
ATOM 762 N N . SER A 1 105 ? 3.610 -4.448 -5.261 1.00 85.62 105 SER A N 1
ATOM 763 C CA . SER A 1 105 ? 4.001 -5.859 -5.248 1.00 85.62 105 SER A CA 1
ATOM 764 C C . SER A 1 105 ? 5.521 -5.986 -5.103 1.00 85.62 105 SER A C 1
ATOM 766 O O . SER A 1 105 ? 6.024 -5.971 -3.981 1.00 85.62 105 SER A O 1
ATOM 768 N N . ASN A 1 106 ? 6.269 -6.032 -6.207 1.00 81.19 106 ASN A N 1
ATOM 769 C CA . ASN A 1 106 ? 7.716 -6.244 -6.213 1.00 81.19 106 ASN A CA 1
ATOM 770 C C . ASN A 1 106 ? 8.471 -5.162 -7.014 1.00 81.19 106 ASN A C 1
ATOM 772 O O . ASN A 1 106 ? 7.901 -4.376 -7.773 1.00 81.19 106 ASN A O 1
ATOM 776 N N . GLY A 1 107 ? 9.790 -5.089 -6.844 1.00 70.94 107 GLY A N 1
ATOM 777 C CA . GLY A 1 107 ? 10.630 -4.087 -7.501 1.00 70.94 107 GLY A CA 1
ATOM 778 C C . GLY A 1 107 ? 12.118 -4.406 -7.383 1.00 70.94 107 GLY A C 1
ATOM 779 O O . GLY A 1 107 ? 12.518 -5.262 -6.596 1.00 70.94 107 GLY A O 1
ATOM 780 N N . VAL A 1 108 ? 12.942 -3.719 -8.178 1.00 70.81 108 VAL A N 1
ATOM 781 C CA . VAL A 1 108 ? 14.401 -3.904 -8.200 1.00 70.81 108 VAL A CA 1
ATOM 782 C C . VAL A 1 108 ? 15.078 -2.682 -7.582 1.00 70.81 108 VAL A C 1
ATOM 784 O O . VAL A 1 108 ? 15.083 -1.599 -8.166 1.00 70.81 108 VAL A O 1
ATOM 787 N N . GLY A 1 109 ? 15.660 -2.872 -6.395 1.00 65.69 109 GLY A N 1
ATOM 788 C CA . GLY A 1 109 ? 16.253 -1.793 -5.600 1.00 65.69 109 GLY A CA 1
ATOM 789 C C . GLY A 1 109 ? 15.213 -0.778 -5.110 1.00 65.69 109 GLY A C 1
ATOM 790 O O . GLY A 1 109 ? 14.016 -1.052 -5.107 1.00 65.69 109 GLY A O 1
ATOM 791 N N . CYS A 1 110 ? 15.673 0.403 -4.691 1.00 68.44 110 CYS A N 1
ATOM 792 C CA . CYS A 1 110 ? 14.796 1.539 -4.392 1.00 68.44 110 CYS A CA 1
ATOM 793 C C . CYS A 1 110 ? 15.291 2.786 -5.116 1.00 68.44 110 CYS A C 1
ATOM 795 O O . CYS A 1 110 ? 16.419 3.223 -4.883 1.00 68.44 110 CYS A O 1
ATOM 797 N N . ALA A 1 111 ? 14.454 3.336 -6.001 1.00 56.25 111 ALA A N 1
ATOM 798 C CA . ALA A 1 111 ? 14.718 4.554 -6.772 1.00 56.25 111 ALA A CA 1
ATOM 799 C C . ALA A 1 111 ? 16.070 4.584 -7.539 1.00 56.25 111 ALA A C 1
ATOM 801 O O . ALA A 1 111 ? 16.558 5.666 -7.882 1.00 56.25 111 ALA A O 1
ATOM 802 N N . GLN A 1 112 ? 16.679 3.421 -7.820 1.00 54.00 112 GLN A N 1
ATOM 803 C CA . GLN A 1 112 ? 18.051 3.309 -8.331 1.00 54.00 112 GLN A CA 1
ATOM 804 C C . GLN A 1 112 ? 18.254 4.027 -9.679 1.00 54.00 112 GLN A C 1
ATOM 806 O O . GLN A 1 112 ? 17.593 3.744 -10.679 1.00 54.00 112 GLN A O 1
ATOM 811 N N . ALA A 1 113 ? 19.250 4.913 -9.731 1.00 46.31 113 ALA A N 1
ATOM 812 C CA . ALA A 1 113 ? 19.662 5.609 -10.947 1.00 46.31 113 ALA A CA 1
ATOM 813 C C . ALA A 1 113 ? 20.687 4.781 -11.751 1.00 46.31 113 ALA A C 1
ATOM 815 O O . ALA A 1 113 ? 21.880 5.081 -11.747 1.00 46.31 113 ALA A O 1
ATOM 816 N N . ALA A 1 114 ? 20.216 3.730 -12.433 1.00 37.31 114 ALA A N 1
ATOM 817 C CA . ALA A 1 114 ? 21.034 2.921 -13.355 1.00 37.31 114 ALA A CA 1
ATOM 818 C C . ALA A 1 114 ? 20.320 2.494 -14.660 1.00 37.31 114 ALA A C 1
ATOM 820 O O . ALA A 1 114 ? 20.983 2.045 -15.591 1.00 37.31 114 ALA A O 1
ATOM 821 N N . HIS A 1 115 ? 19.003 2.703 -14.783 1.00 34.50 115 HIS A N 1
ATOM 822 C CA . HIS A 1 115 ? 18.242 2.547 -16.035 1.00 34.50 115 HIS A CA 1
ATOM 823 C C . HIS A 1 115 ? 17.630 3.887 -16.483 1.00 34.50 115 HIS A C 1
ATOM 825 O O . HIS A 1 115 ? 16.420 4.033 -16.654 1.00 34.50 115 HIS A O 1
ATOM 831 N N . SER A 1 116 ? 18.483 4.898 -16.647 1.00 31.25 116 SER A N 1
ATOM 832 C CA . SER A 1 116 ? 18.074 6.236 -17.085 1.00 31.25 116 SER A CA 1
ATOM 833 C C . SER A 1 116 ? 18.093 6.359 -18.608 1.00 31.25 116 SER A C 1
ATOM 835 O O . SER A 1 116 ? 19.142 6.193 -19.226 1.00 31.25 116 SER A O 1
ATOM 837 N N . ALA A 1 117 ? 16.960 6.737 -19.207 1.00 27.47 117 ALA A N 1
ATOM 838 C CA . ALA A 1 117 ? 16.878 7.138 -20.610 1.00 27.47 117 ALA A CA 1
ATOM 839 C C . ALA A 1 117 ? 16.536 8.633 -20.723 1.00 27.47 117 ALA A C 1
ATOM 841 O O . ALA A 1 117 ? 15.546 9.106 -20.167 1.00 27.47 117 ALA A O 1
ATOM 842 N N . VAL A 1 118 ? 17.375 9.367 -21.455 1.00 36.38 118 VAL A N 1
ATOM 843 C CA . VAL A 1 118 ? 17.176 10.763 -21.877 1.00 36.38 118 VAL A CA 1
ATOM 844 C C . VAL A 1 118 ? 17.010 10.765 -23.403 1.00 36.38 118 VAL A C 1
ATOM 846 O O . VAL A 1 118 ? 17.706 10.001 -24.064 1.00 36.38 118 VAL A O 1
ATOM 849 N N . CYS A 1 119 ? 16.161 11.664 -23.931 1.00 23.53 119 CYS A N 1
ATOM 850 C CA . CYS A 1 119 ? 15.636 11.774 -25.318 1.00 23.53 119 CYS A CA 1
ATOM 851 C C . CYS A 1 119 ? 14.438 10.838 -25.645 1.00 23.53 119 CYS A C 1
ATOM 853 O O . CYS A 1 119 ? 14.387 9.725 -25.142 1.00 23.53 119 CYS A O 1
ATOM 855 N N . GLY A 1 120 ? 13.421 11.226 -26.439 1.00 23.53 120 GLY A N 1
ATOM 856 C CA . GLY A 1 120 ? 13.087 12.556 -26.984 1.00 23.53 120 GLY A CA 1
ATOM 857 C C . GLY A 1 120 ? 11.770 12.617 -27.810 1.00 23.53 120 GLY A C 1
ATOM 858 O O . GLY A 1 120 ? 11.574 11.814 -28.710 1.00 23.53 120 GLY A O 1
ATOM 859 N N . CYS A 1 121 ? 10.928 13.625 -27.520 1.00 24.53 121 CYS A N 1
ATOM 860 C CA . CYS A 1 121 ? 9.864 14.278 -28.331 1.00 24.53 121 CYS A CA 1
ATOM 861 C C . CYS A 1 121 ? 8.721 13.495 -29.038 1.00 24.53 121 CYS A C 1
ATOM 863 O O . CYS A 1 121 ? 8.911 13.004 -30.145 1.00 24.53 121 CYS A O 1
ATOM 865 N N . SER A 1 122 ? 7.485 13.622 -28.506 1.00 26.89 122 SER A N 1
ATOM 866 C CA . SER A 1 122 ? 6.196 13.882 -29.218 1.00 26.89 122 SER A CA 1
ATOM 867 C C . SER A 1 122 ? 5.008 13.909 -28.212 1.00 26.89 122 SER A C 1
ATOM 869 O O . SER A 1 122 ? 5.125 13.278 -27.168 1.00 26.89 122 SER A O 1
ATOM 871 N N . PHE A 1 123 ? 3.836 14.534 -28.434 1.00 24.45 123 PHE A N 1
ATOM 872 C CA . PHE A 1 123 ? 3.554 15.968 -28.675 1.00 24.45 123 PHE A CA 1
ATOM 873 C C . PHE A 1 123 ? 2.096 16.320 -28.253 1.00 24.45 123 PHE A C 1
ATOM 875 O O . PHE A 1 123 ? 1.177 15.645 -28.695 1.00 24.45 123 PHE A O 1
ATOM 882 N N . ASN A 1 124 ? 1.894 17.426 -27.508 1.00 26.70 124 ASN A N 1
ATOM 883 C CA . ASN A 1 124 ? 0.616 18.091 -27.124 1.00 26.70 124 ASN A CA 1
ATOM 884 C C . ASN A 1 124 ? -0.483 17.288 -26.375 1.00 26.70 124 ASN A C 1
ATOM 886 O O . ASN A 1 124 ? -0.835 16.187 -26.763 1.00 26.70 124 ASN A O 1
ATOM 890 N N . THR A 1 125 ? -1.232 17.821 -25.395 1.00 27.58 125 THR A N 1
ATOM 891 C CA . THR A 1 125 ? -1.010 18.850 -24.343 1.00 27.58 125 THR A CA 1
ATOM 892 C C . THR A 1 125 ? -2.266 18.893 -23.455 1.00 27.58 125 THR A C 1
ATOM 894 O O . THR A 1 125 ? -3.308 19.319 -23.945 1.00 27.58 125 THR A O 1
ATOM 897 N N . VAL A 1 126 ? -2.151 18.615 -22.151 1.00 26.17 126 VAL A N 1
ATOM 898 C CA . VAL A 1 126 ? -2.918 19.296 -21.081 1.00 26.17 126 VAL A CA 1
ATOM 899 C C . VAL A 1 126 ? -1.980 19.449 -19.873 1.00 26.17 126 VAL A C 1
ATOM 901 O O . VAL A 1 126 ? -1.094 18.622 -19.672 1.00 26.17 126 VAL A O 1
ATOM 904 N N . SER A 1 127 ? -2.113 20.545 -19.124 1.00 27.25 127 SER A N 1
ATOM 905 C CA . SER A 1 127 ? -1.191 20.962 -18.056 1.00 27.25 127 SER A CA 1
ATOM 906 C C . SER A 1 127 ? -1.828 20.887 -16.660 1.00 27.25 127 SER A C 1
ATOM 908 O O . SER A 1 127 ? -3.050 20.906 -16.541 1.00 27.25 127 SER A O 1
ATOM 910 N N . MET A 1 128 ? -0.961 20.954 -15.638 1.00 32.47 128 MET A N 1
ATOM 911 C CA . MET A 1 128 ? -1.207 20.992 -14.183 1.00 32.47 128 MET A CA 1
ATOM 912 C C . MET A 1 128 ? -1.447 19.600 -13.549 1.00 32.47 128 MET A C 1
ATOM 914 O O . MET A 1 128 ? -2.258 18.832 -14.042 1.00 32.47 128 MET A O 1
ATOM 918 N N . ILE A 1 129 ? -0.760 19.182 -12.471 1.00 27.80 129 ILE A N 1
ATOM 919 C CA . ILE A 1 129 ? 0.073 19.902 -11.477 1.00 27.80 129 ILE A CA 1
ATOM 920 C C . ILE A 1 129 ? 1.451 19.215 -11.270 1.00 27.80 129 ILE A C 1
ATOM 922 O O . ILE A 1 129 ? 1.591 18.005 -11.417 1.00 27.80 129 ILE A O 1
ATOM 926 N N . ARG A 1 130 ? 2.475 20.008 -10.914 1.00 27.47 130 ARG A N 1
ATOM 927 C CA . ARG A 1 130 ? 3.845 19.603 -10.512 1.00 27.47 130 ARG A CA 1
ATOM 928 C C . ARG A 1 130 ? 3.910 19.317 -9.006 1.00 27.47 130 ARG A C 1
ATOM 930 O O . ARG A 1 130 ? 3.394 20.153 -8.280 1.00 27.47 130 ARG A O 1
ATOM 937 N N . ILE A 1 131 ? 4.678 18.300 -8.576 1.00 30.66 131 ILE A N 1
ATOM 938 C CA . ILE A 1 131 ? 5.563 18.265 -7.375 1.00 30.66 131 ILE A CA 1
ATOM 939 C C . ILE A 1 131 ? 6.536 17.051 -7.474 1.00 30.66 131 ILE A C 1
ATOM 941 O O . ILE A 1 131 ? 6.340 16.150 -8.296 1.00 30.66 131 ILE A O 1
ATOM 945 N N . VAL A 1 132 ? 7.675 17.091 -6.763 1.00 28.61 132 VAL A N 1
ATOM 946 C CA . VAL A 1 132 ? 8.885 16.269 -7.005 1.00 28.61 132 VAL A CA 1
ATOM 947 C C . VAL A 1 132 ? 9.474 15.743 -5.691 1.00 28.61 132 VAL A C 1
ATOM 949 O O . VAL A 1 132 ? 9.565 16.503 -4.738 1.00 28.61 132 VAL A O 1
ATOM 952 N N . GLY A 1 133 ? 9.973 14.501 -5.694 1.00 47.62 133 GLY A N 1
ATOM 953 C CA . GLY A 1 133 ? 10.508 13.822 -4.505 1.00 47.62 133 GLY A CA 1
ATOM 954 C C . GLY A 1 133 ? 9.412 13.189 -3.646 1.00 47.62 133 GLY A C 1
ATOM 955 O O . GLY A 1 133 ? 8.230 13.436 -3.880 1.00 47.62 133 GLY A O 1
ATOM 956 N N . GLU A 1 134 ? 9.806 12.330 -2.709 1.00 55.97 134 GLU A N 1
ATOM 957 C CA . GLU A 1 134 ? 8.922 11.875 -1.631 1.00 55.97 134 GLU A CA 1
ATOM 958 C C . GLU A 1 134 ? 8.626 13.047 -0.690 1.00 55.97 134 GLU A C 1
ATOM 960 O O . GLU A 1 134 ? 9.530 13.792 -0.301 1.00 55.97 134 GLU A O 1
ATOM 965 N N . GLU A 1 135 ? 7.355 13.212 -0.336 1.00 69.88 135 GLU A N 1
ATOM 966 C CA . GLU A 1 135 ? 6.911 14.207 0.637 1.00 69.88 135 GLU A CA 1
ATOM 967 C C . GLU A 1 135 ? 6.156 13.519 1.778 1.00 69.88 135 GLU A C 1
ATOM 969 O O . GLU A 1 135 ? 5.453 12.527 1.568 1.00 69.88 135 GLU A O 1
ATOM 974 N N . ASN A 1 136 ? 6.250 14.087 2.984 1.00 73.06 136 ASN A N 1
ATOM 975 C CA . ASN A 1 136 ? 5.375 13.703 4.088 1.00 73.06 136 ASN A CA 1
ATOM 976 C C . ASN A 1 136 ? 3.917 13.929 3.666 1.00 73.06 136 ASN A C 1
ATOM 978 O O . ASN A 1 136 ? 3.542 15.048 3.306 1.00 73.06 136 ASN A O 1
ATOM 982 N N . ALA A 1 137 ? 3.087 12.898 3.781 1.00 65.19 137 ALA A N 1
ATOM 983 C CA . ALA A 1 137 ? 1.647 13.045 3.662 1.00 65.19 137 ALA A CA 1
ATOM 984 C C . ALA A 1 137 ? 1.124 14.044 4.707 1.00 65.19 137 ALA A C 1
ATOM 986 O O . ALA A 1 137 ? 1.528 14.011 5.875 1.00 65.19 137 ALA A O 1
ATOM 987 N N . SER A 1 138 ? 0.195 14.917 4.312 1.00 66.62 138 SER A N 1
ATOM 988 C CA . SER A 1 138 ? -0.509 15.763 5.276 1.00 66.62 138 SER A CA 1
ATOM 989 C C . SER A 1 138 ? -1.465 14.926 6.128 1.00 66.62 138 SER A C 1
ATOM 991 O O . SER A 1 138 ? -1.942 13.867 5.712 1.00 66.62 138 SER A O 1
ATOM 993 N N . GLU A 1 139 ? -1.765 15.391 7.338 1.00 58.94 139 GLU A N 1
ATOM 994 C CA . GLU A 1 139 ? -2.711 14.708 8.222 1.00 58.94 139 GLU A CA 1
ATOM 995 C C . GLU A 1 139 ? -4.085 14.526 7.543 1.00 58.94 139 GLU A C 1
ATOM 997 O O . GLU A 1 139 ? -4.526 15.376 6.769 1.00 58.94 139 GLU A O 1
ATOM 1002 N N . ALA A 1 140 ? -4.724 13.376 7.788 1.00 59.16 140 ALA A N 1
ATOM 1003 C CA . ALA A 1 140 ? -5.987 12.929 7.181 1.00 59.16 140 ALA A CA 1
ATOM 1004 C C . ALA A 1 140 ? -6.039 12.806 5.634 1.00 59.16 140 ALA A C 1
ATOM 1006 O O . ALA A 1 140 ? -7.076 12.411 5.103 1.00 59.16 140 ALA A O 1
ATOM 1007 N N . SER A 1 141 ? -4.953 13.069 4.892 1.00 69.69 141 SER A N 1
ATOM 1008 C CA . SER A 1 141 ? -4.952 12.997 3.412 1.00 69.69 141 SER A CA 1
ATOM 1009 C C . SER A 1 141 ? -5.259 11.608 2.842 1.00 69.69 141 SER A C 1
ATOM 1011 O O . SER A 1 141 ? -5.948 11.498 1.829 1.00 69.69 141 SER A O 1
ATOM 1013 N N . TRP A 1 142 ? -4.790 10.552 3.512 1.00 82.31 142 TRP A N 1
ATOM 1014 C CA . TRP A 1 142 ? -4.856 9.166 3.040 1.00 82.31 142 TRP A CA 1
ATOM 1015 C C . TRP A 1 142 ? -5.506 8.246 4.081 1.00 82.31 142 TRP A C 1
ATOM 1017 O O . TRP A 1 142 ? -4.927 7.240 4.477 1.00 82.31 142 TRP A O 1
ATOM 1027 N N . GLY A 1 143 ? -6.711 8.585 4.553 1.00 81.94 143 GLY A N 1
ATOM 1028 C CA . GLY A 1 143 ? -7.400 7.865 5.643 1.00 81.94 143 GLY A CA 1
ATOM 1029 C C . GLY A 1 143 ? -7.749 6.384 5.390 1.00 81.94 143 GLY A C 1
ATOM 1030 O O . GLY A 1 143 ? -8.245 5.707 6.289 1.00 81.94 143 GLY A O 1
ATOM 1031 N N . TRP A 1 144 ? -7.492 5.866 4.188 1.00 87.94 144 TRP A N 1
ATOM 1032 C CA . TRP A 1 144 ? -7.565 4.440 3.851 1.00 87.94 144 TRP A CA 1
ATOM 1033 C C . TRP A 1 144 ? -6.215 3.718 3.933 1.00 87.94 144 TRP A C 1
ATOM 1035 O O . TRP A 1 144 ? -6.207 2.495 3.848 1.00 87.94 144 TRP A O 1
ATOM 1045 N N . ALA A 1 145 ? -5.084 4.416 4.065 1.00 90.94 145 ALA A N 1
ATOM 1046 C CA . ALA A 1 145 ? -3.776 3.788 4.229 1.00 90.94 145 ALA A CA 1
ATOM 1047 C C . ALA A 1 145 ? -3.650 3.184 5.637 1.00 90.94 145 ALA A C 1
ATOM 1049 O O . ALA A 1 145 ? -4.055 3.800 6.626 1.00 90.94 145 ALA A O 1
ATOM 1050 N N . VAL A 1 146 ? -3.085 1.978 5.735 1.00 95.75 146 VAL A N 1
ATOM 1051 C CA . VAL A 1 146 ? -2.877 1.288 7.020 1.00 95.75 146 VAL A CA 1
ATOM 1052 C C . VAL A 1 146 ? -1.457 0.758 7.151 1.00 95.75 146 VAL A C 1
ATOM 1054 O O . VAL A 1 146 ? -0.865 0.303 6.172 1.00 95.75 146 VAL A O 1
ATOM 1057 N N . SER A 1 147 ? -0.931 0.807 8.374 1.00 96.19 147 SER A N 1
ATOM 1058 C CA . SER A 1 147 ? 0.334 0.172 8.754 1.00 96.19 147 SER A CA 1
ATOM 1059 C C . SER A 1 147 ? 0.031 -1.228 9.287 1.00 96.19 147 SER A C 1
ATOM 1061 O O . SER A 1 147 ? -0.902 -1.409 10.077 1.00 96.19 147 SER A O 1
ATOM 1063 N N . ILE A 1 148 ? 0.774 -2.234 8.824 1.00 96.38 148 ILE A N 1
ATOM 1064 C CA . ILE A 1 148 ? 0.549 -3.641 9.167 1.00 96.38 148 ILE A CA 1
ATOM 1065 C C . ILE A 1 148 ? 1.804 -4.181 9.844 1.00 96.38 148 ILE A C 1
ATOM 1067 O O . ILE A 1 148 ? 2.898 -4.130 9.277 1.00 96.38 148 ILE A O 1
ATOM 1071 N N . SER A 1 149 ? 1.643 -4.698 11.064 1.00 95.00 149 SER A N 1
ATOM 1072 C CA . SER A 1 149 ? 2.735 -5.271 11.849 1.00 95.00 149 SER A CA 1
ATOM 1073 C C . SER A 1 149 ? 2.513 -6.747 12.166 1.00 95.00 149 SER A C 1
ATOM 1075 O O . SER A 1 149 ? 1.378 -7.225 12.272 1.00 95.00 149 SER A O 1
ATOM 1077 N N . ILE A 1 150 ? 3.628 -7.451 12.345 1.00 93.06 150 ILE A N 1
ATOM 1078 C CA . ILE A 1 150 ? 3.707 -8.787 12.934 1.00 93.06 150 ILE A CA 1
ATOM 1079 C C . ILE A 1 150 ? 4.673 -8.713 14.106 1.00 93.06 150 ILE A C 1
ATOM 1081 O O . ILE A 1 150 ? 5.784 -8.210 13.951 1.00 93.06 150 ILE A O 1
ATOM 1085 N N . ASN A 1 151 ? 4.277 -9.237 15.270 1.00 86.12 151 ASN A N 1
ATOM 1086 C CA . ASN A 1 151 ? 5.122 -9.272 16.473 1.00 86.12 151 ASN A CA 1
ATOM 1087 C C . ASN A 1 151 ? 5.781 -7.903 16.764 1.00 86.12 151 ASN A C 1
ATOM 1089 O O . ASN A 1 151 ? 6.997 -7.808 16.920 1.00 86.12 151 ASN A O 1
ATOM 1093 N N . GLU A 1 152 ? 4.973 -6.835 16.746 1.00 83.56 152 GLU A N 1
ATOM 1094 C CA . GLU A 1 152 ? 5.389 -5.433 16.955 1.00 83.56 152 GLU A CA 1
ATOM 1095 C C . GLU A 1 152 ? 6.375 -4.868 15.906 1.00 83.56 152 GLU A C 1
ATOM 1097 O O . GLU A 1 152 ? 6.813 -3.726 16.015 1.00 83.56 152 GLU A O 1
ATOM 1102 N N . THR A 1 153 ? 6.674 -5.615 14.840 1.00 89.44 153 THR A N 1
ATOM 1103 C CA . THR A 1 153 ? 7.552 -5.199 13.737 1.00 89.44 153 THR A CA 1
ATOM 1104 C C . THR A 1 153 ? 6.721 -4.825 12.511 1.00 89.44 153 THR A C 1
ATOM 1106 O O . THR A 1 153 ? 5.884 -5.610 12.068 1.00 89.44 153 THR A O 1
ATOM 1109 N N . PHE A 1 154 ? 6.940 -3.632 11.952 1.00 91.75 154 PHE A N 1
ATOM 1110 C CA . PHE A 1 154 ? 6.305 -3.204 10.701 1.00 91.75 154 PHE A CA 1
ATOM 1111 C C . PHE A 1 154 ? 6.720 -4.118 9.543 1.00 91.75 154 PHE A C 1
ATOM 1113 O O . PHE A 1 154 ? 7.906 -4.413 9.383 1.00 91.75 154 PHE A O 1
ATOM 1120 N N . LEU A 1 155 ? 5.737 -4.543 8.750 1.00 93.75 155 LEU A N 1
ATOM 1121 C CA . LEU A 1 155 ? 5.914 -5.482 7.647 1.00 93.75 155 LEU A CA 1
ATOM 1122 C C . LEU A 1 155 ? 5.588 -4.832 6.297 1.00 93.75 155 LEU A C 1
ATOM 1124 O O . LEU A 1 155 ? 6.445 -4.774 5.419 1.00 93.75 155 LEU A O 1
ATOM 1128 N N . CYS A 1 156 ? 4.351 -4.355 6.149 1.00 93.94 156 CYS A N 1
ATOM 1129 C CA . CYS A 1 156 ? 3.778 -3.909 4.882 1.00 93.94 156 CYS A CA 1
ATOM 1130 C C . CYS A 1 156 ? 2.786 -2.755 5.089 1.00 93.94 156 CYS A C 1
ATOM 1132 O O . CYS A 1 156 ? 2.222 -2.574 6.174 1.00 93.94 156 CYS A O 1
ATOM 1134 N N . GLY A 1 157 ? 2.529 -2.004 4.020 1.00 93.50 157 GLY A N 1
ATOM 1135 C CA . GLY A 1 157 ? 1.348 -1.153 3.914 1.00 93.50 157 GLY A CA 1
ATOM 1136 C C . GLY A 1 157 ? 0.086 -1.965 3.600 1.00 93.50 157 GLY A C 1
ATOM 1137 O O . GLY A 1 157 ? 0.130 -3.170 3.358 1.00 93.50 157 GLY A O 1
ATOM 1138 N N . GLY A 1 158 ? -1.059 -1.291 3.573 1.00 93.56 158 GLY A N 1
ATOM 1139 C CA . GLY A 1 158 ? -2.336 -1.865 3.148 1.00 93.56 158 GLY A CA 1
ATOM 1140 C C . GLY A 1 158 ? -3.351 -0.786 2.791 1.00 93.56 158 GLY A C 1
ATOM 1141 O O . GLY A 1 158 ? -3.076 0.412 2.925 1.00 93.56 158 GLY A O 1
ATOM 1142 N N . SER A 1 159 ? -4.560 -1.186 2.384 1.00 90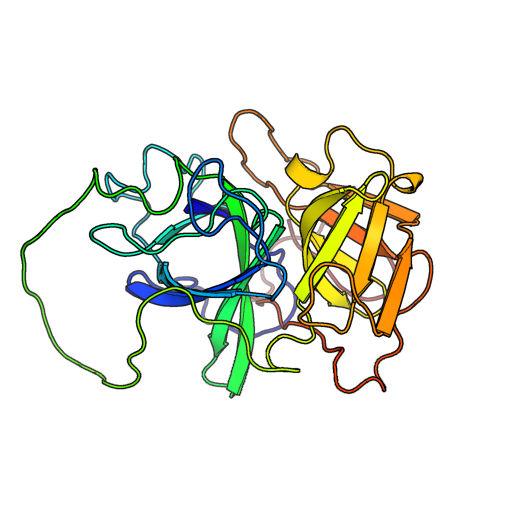.94 159 SER A N 1
ATOM 1143 C CA . SER A 1 159 ? -5.665 -0.237 2.181 1.00 90.94 159 SER A CA 1
ATOM 1144 C C . SER A 1 159 ? -7.051 -0.712 2.594 1.00 90.94 159 SER A C 1
ATOM 1146 O O . SER A 1 159 ? -7.427 -1.860 2.380 1.00 90.94 159 SER A O 1
ATOM 1148 N N . ILE A 1 160 ? -7.843 0.196 3.165 1.00 87.19 160 ILE A N 1
ATOM 1149 C CA . ILE A 1 160 ? -9.203 -0.082 3.637 1.00 87.19 160 ILE A CA 1
ATOM 1150 C C . ILE A 1 160 ? -10.183 -0.097 2.455 1.00 87.19 160 ILE A C 1
ATOM 1152 O O . ILE A 1 160 ? -10.588 0.951 1.953 1.00 87.19 160 ILE A O 1
ATOM 1156 N N . LEU A 1 161 ? -10.622 -1.292 2.049 1.00 82.44 161 LEU A N 1
ATOM 1157 C CA . LEU A 1 161 ? -11.706 -1.456 1.069 1.00 82.44 161 LEU A CA 1
ATOM 1158 C C . LEU A 1 161 ? -13.089 -1.348 1.713 1.00 82.44 161 LEU A C 1
ATOM 1160 O O . LEU A 1 161 ? -14.058 -0.914 1.097 1.00 82.44 161 LEU A O 1
ATOM 1164 N N . SER A 1 162 ? -13.216 -1.813 2.954 1.00 81.69 162 SER A N 1
ATOM 1165 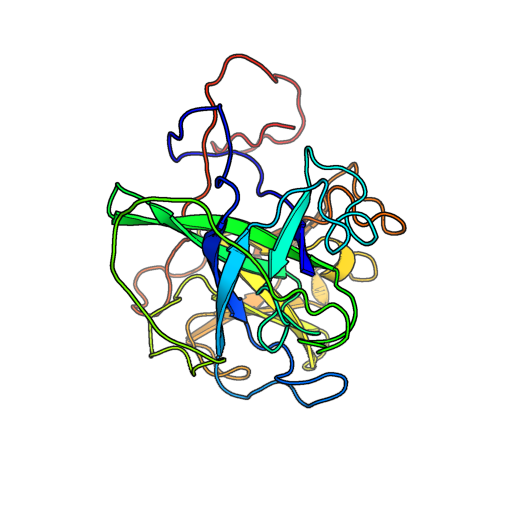C CA . SER A 1 162 ? -14.476 -1.773 3.687 1.00 81.69 162 SER A CA 1
ATOM 1166 C C . SER A 1 162 ? -14.230 -1.765 5.187 1.00 81.69 162 SER A C 1
ATOM 1168 O O . SER A 1 162 ? -13.132 -2.046 5.665 1.00 81.69 162 SER A O 1
ATOM 1170 N N . ARG A 1 163 ? -15.302 -1.561 5.960 1.00 87.50 163 ARG A N 1
ATOM 1171 C CA . ARG A 1 163 ? -15.276 -1.636 7.429 1.00 87.50 163 ARG A CA 1
ATOM 1172 C C . ARG A 1 163 ? -14.718 -2.949 7.995 1.00 87.50 163 ARG A C 1
ATOM 1174 O O . ARG A 1 163 ? -14.460 -3.001 9.191 1.00 87.50 163 ARG A O 1
ATOM 1181 N N . SER A 1 164 ? -14.594 -4.009 7.195 1.00 90.06 164 SER A N 1
ATOM 1182 C CA . SER A 1 164 ? -14.102 -5.324 7.621 1.00 90.06 164 SER A CA 1
ATOM 1183 C C . SER A 1 164 ? -12.989 -5.899 6.745 1.00 90.06 164 SER A C 1
ATOM 1185 O O . SER A 1 164 ? -12.569 -7.026 7.010 1.00 90.06 164 SER A O 1
ATOM 1187 N N . ARG A 1 165 ? -12.531 -5.186 5.707 1.00 88.38 165 ARG A N 1
ATOM 1188 C CA . ARG A 1 165 ? -11.586 -5.715 4.713 1.00 88.38 165 ARG A CA 1
ATOM 1189 C C . ARG A 1 165 ? -10.466 -4.725 4.413 1.00 88.38 165 ARG A C 1
ATOM 1191 O O . ARG A 1 165 ? -10.734 -3.599 3.993 1.00 88.38 165 ARG A O 1
ATOM 1198 N N . ILE A 1 166 ? -9.237 -5.203 4.568 1.00 94.25 166 ILE A N 1
ATOM 1199 C CA . ILE A 1 166 ? -8.015 -4.557 4.084 1.00 94.25 166 ILE A CA 1
ATOM 1200 C C . ILE A 1 166 ? -7.534 -5.317 2.847 1.00 94.25 166 ILE A C 1
ATOM 1202 O O . ILE A 1 166 ? -7.589 -6.546 2.846 1.00 94.25 166 ILE A O 1
ATOM 1206 N N . ILE A 1 167 ? -7.070 -4.607 1.822 1.00 90.06 167 ILE A N 1
ATOM 1207 C CA . ILE A 1 167 ? -6.317 -5.168 0.694 1.00 90.06 167 ILE A CA 1
ATOM 1208 C C . ILE A 1 167 ? -4.816 -4.988 0.933 1.00 90.06 167 ILE A C 1
ATOM 1210 O O . ILE A 1 167 ? -4.396 -3.981 1.508 1.00 90.06 167 ILE A O 1
ATOM 1214 N N . ILE A 1 168 ? -4.040 -5.991 0.539 1.00 93.38 168 ILE A N 1
ATOM 1215 C CA . ILE A 1 168 ? -2.590 -6.103 0.730 1.00 93.38 168 ILE A CA 1
ATOM 1216 C C . ILE A 1 168 ? -2.015 -6.975 -0.405 1.00 93.38 168 ILE A C 1
ATOM 1218 O O . ILE A 1 168 ? -2.778 -7.594 -1.147 1.00 93.38 168 ILE A O 1
ATOM 1222 N N . ALA A 1 169 ? -0.694 -7.034 -0.555 1.00 89.25 169 ALA A N 1
ATOM 1223 C CA . ALA A 1 169 ? -0.016 -8.015 -1.399 1.00 89.25 169 ALA A CA 1
ATOM 1224 C C . ALA A 1 169 ? -0.045 -9.413 -0.741 1.00 89.25 169 ALA A C 1
ATOM 1226 O O . ALA A 1 169 ? -0.111 -9.524 0.486 1.00 89.25 169 ALA A O 1
ATOM 1227 N N . ALA A 1 170 ? -0.004 -10.484 -1.531 1.00 89.94 170 ALA A N 1
ATOM 1228 C CA . ALA A 1 170 ? -0.021 -11.861 -1.033 1.00 89.94 170 ALA A CA 1
ATOM 1229 C C . ALA A 1 170 ? 1.320 -12.283 -0.404 1.00 89.94 170 ALA A C 1
ATOM 1231 O O . ALA A 1 170 ? 1.313 -12.961 0.623 1.00 89.94 170 ALA A O 1
ATOM 1232 N N . HIS A 1 171 ? 2.459 -11.812 -0.921 1.00 90.75 171 HIS A N 1
ATOM 1233 C CA . HIS A 1 171 ? 3.778 -12.077 -0.328 1.00 90.75 171 HIS A CA 1
ATOM 1234 C C . HIS A 1 171 ? 3.913 -11.494 1.094 1.00 90.75 171 HIS A C 1
ATOM 1236 O O . HIS A 1 171 ? 4.625 -12.030 1.936 1.00 90.75 171 HIS A O 1
ATOM 1242 N N . CYS A 1 172 ? 3.157 -10.439 1.427 1.00 95.06 172 CYS A N 1
ATOM 1243 C CA . CYS A 1 172 ? 3.076 -9.916 2.797 1.00 95.06 172 CYS A CA 1
ATOM 1244 C C . CYS A 1 172 ? 2.402 -10.888 3.788 1.00 95.06 172 CYS A C 1
ATOM 1246 O O . CYS A 1 172 ? 2.370 -10.603 4.986 1.00 95.06 172 CYS A O 1
ATOM 1248 N N . VAL A 1 173 ? 1.794 -11.986 3.320 1.00 95.44 173 VAL A N 1
ATOM 1249 C CA . VAL A 1 173 ? 1.004 -12.904 4.157 1.00 95.44 173 VAL A CA 1
ATOM 1250 C C . VAL A 1 173 ? 1.281 -14.390 3.948 1.00 95.44 173 VAL A C 1
ATOM 1252 O O . VAL A 1 173 ? 0.736 -15.194 4.700 1.00 95.44 173 VAL A O 1
ATOM 1255 N N . GLU A 1 174 ? 2.109 -14.763 2.973 1.00 93.38 174 GLU A N 1
ATOM 1256 C CA . GLU A 1 174 ? 2.296 -16.158 2.547 1.00 93.38 174 GLU A CA 1
ATOM 1257 C C . GLU A 1 174 ? 2.818 -17.088 3.658 1.00 93.38 174 GLU A C 1
ATOM 1259 O O . GLU A 1 174 ? 2.297 -18.190 3.826 1.00 93.38 174 GLU A O 1
ATOM 1264 N N . ASP A 1 175 ? 3.756 -16.609 4.480 1.00 92.88 175 ASP A N 1
ATOM 1265 C CA . ASP A 1 175 ? 4.392 -17.371 5.567 1.00 92.88 175 ASP A CA 1
ATOM 1266 C C . ASP A 1 175 ? 3.743 -17.148 6.953 1.00 92.88 175 ASP A C 1
ATOM 1268 O O . ASP A 1 175 ? 4.305 -17.523 7.989 1.00 92.88 175 ASP A O 1
ATOM 1272 N N . PHE A 1 176 ? 2.564 -16.516 7.018 1.00 95.38 176 PHE A N 1
ATOM 1273 C CA . PHE A 1 176 ? 2.006 -15.999 8.273 1.00 95.38 176 PHE A CA 1
ATOM 1274 C C . PHE A 1 176 ? 0.558 -16.420 8.556 1.00 95.38 176 PHE A C 1
ATOM 1276 O O . PHE A 1 176 ? -0.278 -16.591 7.673 1.00 95.38 176 PHE A O 1
ATOM 1283 N N . THR A 1 177 ? 0.224 -16.531 9.844 1.00 95.81 177 THR A N 1
ATOM 1284 C CA . THR A 1 177 ? -1.137 -16.829 10.318 1.00 95.81 177 THR A CA 1
ATOM 1285 C C . THR A 1 177 ? -1.881 -15.561 10.736 1.00 95.81 177 THR A C 1
ATOM 1287 O O . THR A 1 177 ? -1.288 -14.626 11.270 1.00 95.81 177 THR A O 1
ATOM 1290 N N . ALA A 1 178 ? -3.209 -15.536 10.567 1.00 95.69 178 ALA A N 1
ATOM 1291 C CA . ALA A 1 178 ? -4.053 -14.369 10.865 1.00 95.69 178 ALA A CA 1
ATOM 1292 C C . ALA A 1 178 ? -3.844 -13.790 12.283 1.00 95.69 178 ALA A C 1
ATOM 1294 O O . ALA A 1 178 ? -3.844 -12.576 12.466 1.00 95.69 178 ALA A O 1
ATOM 1295 N N . SER A 1 179 ? -3.599 -14.651 13.275 1.00 95.56 179 SER A N 1
ATOM 1296 C CA . SER A 1 179 ? -3.343 -14.273 14.672 1.00 95.56 179 SER A CA 1
ATOM 1297 C C . SER A 1 179 ? -2.070 -13.453 14.905 1.00 95.56 179 SER A C 1
ATOM 1299 O O . SER A 1 179 ? -1.946 -12.848 15.965 1.00 95.56 179 SER A O 1
ATOM 1301 N N . GLN A 1 180 ? -1.130 -13.433 13.957 1.00 95.88 180 GLN A N 1
ATOM 1302 C CA . GLN A 1 180 ? 0.128 -12.686 14.076 1.00 95.88 180 GLN A CA 1
ATOM 1303 C C . GLN A 1 180 ? -0.009 -11.205 13.694 1.00 95.88 180 GLN A C 1
ATOM 1305 O O . GLN A 1 180 ? 0.860 -10.412 14.052 1.00 95.88 180 GLN A O 1
ATOM 1310 N N . PHE A 1 181 ? -1.074 -10.834 12.977 1.00 96.75 181 PHE A N 1
ATOM 1311 C CA . PHE A 1 181 ? -1.230 -9.510 12.377 1.00 96.75 181 PHE A CA 1
ATOM 1312 C C . PHE A 1 181 ? -1.972 -8.518 13.274 1.00 96.75 181 PHE A C 1
ATOM 1314 O O . PHE A 1 181 ? -3.084 -8.790 13.741 1.00 96.75 181 PHE A O 1
ATOM 1321 N N . ILE A 1 182 ? -1.412 -7.312 13.383 1.00 96.50 182 ILE A N 1
ATOM 1322 C CA . ILE A 1 182 ? -2.094 -6.121 13.898 1.00 96.50 182 ILE A CA 1
ATOM 1323 C C . ILE A 1 182 ? -2.114 -5.044 12.809 1.00 96.50 182 ILE A C 1
ATOM 1325 O O . ILE A 1 182 ? -1.088 -4.708 12.219 1.00 96.50 182 ILE A O 1
ATOM 1329 N N . ILE A 1 183 ? -3.304 -4.504 12.551 1.00 96.81 183 ILE A N 1
ATOM 1330 C CA . ILE A 1 183 ? -3.555 -3.421 11.598 1.00 96.81 183 ILE A CA 1
ATOM 1331 C C . ILE A 1 183 ? -3.736 -2.116 12.375 1.00 96.81 183 ILE A C 1
ATOM 1333 O O . ILE A 1 183 ? -4.640 -2.032 13.214 1.00 96.81 183 ILE A O 1
ATOM 1337 N N . TYR A 1 184 ? -2.918 -1.112 12.066 1.00 96.44 184 TYR A N 1
ATOM 1338 C CA . TYR A 1 184 ? -2.948 0.234 12.641 1.00 96.44 184 TYR A CA 1
ATOM 1339 C C . TYR A 1 184 ? -3.613 1.190 11.652 1.00 96.44 184 TYR A C 1
ATOM 1341 O O . TYR A 1 184 ? -3.249 1.241 10.474 1.00 96.44 184 TYR A O 1
ATOM 1349 N N . VAL A 1 185 ? -4.612 1.930 12.130 1.00 94.00 185 VAL A N 1
ATOM 1350 C CA . VAL A 1 185 ? -5.517 2.724 11.293 1.00 94.00 185 VAL A CA 1
ATOM 1351 C C . VAL A 1 185 ? -5.705 4.129 11.874 1.00 94.00 185 VAL A C 1
ATOM 1353 O O . VAL A 1 185 ? -5.693 4.316 13.095 1.00 94.00 185 VAL A O 1
ATOM 1356 N N . GLY A 1 186 ? -5.894 5.118 10.994 1.00 89.56 186 GLY A N 1
ATOM 1357 C CA . GLY A 1 186 ? -6.259 6.491 11.362 1.00 89.56 186 GLY A CA 1
ATOM 1358 C C . GLY A 1 186 ? -5.107 7.378 11.842 1.00 89.56 186 GLY A C 1
ATOM 1359 O O . GLY A 1 186 ? -5.333 8.354 12.558 1.00 89.56 186 GLY A O 1
ATOM 1360 N N . SER A 1 187 ? -3.867 7.068 11.455 1.00 88.00 187 SER A N 1
ATOM 1361 C CA . SER A 1 187 ? -2.715 7.947 11.671 1.00 88.00 187 SER A CA 1
ATOM 1362 C C . SER A 1 187 ? -1.779 7.957 10.468 1.00 88.00 187 SER A C 1
ATOM 1364 O O . SER A 1 187 ? -1.642 6.958 9.771 1.00 88.00 187 SER A O 1
ATOM 1366 N N . ILE A 1 188 ? -1.085 9.081 10.275 1.00 82.25 188 ILE A N 1
ATOM 1367 C CA . ILE A 1 188 ? 0.086 9.163 9.392 1.00 82.25 188 ILE A CA 1
ATOM 1368 C C . ILE A 1 188 ? 1.366 8.677 10.091 1.00 82.25 188 ILE A C 1
ATOM 1370 O O . ILE A 1 188 ? 2.388 8.497 9.437 1.00 82.25 188 ILE A O 1
ATOM 1374 N N . LEU A 1 189 ? 1.353 8.484 11.413 1.00 88.31 189 LEU A N 1
ATOM 1375 C CA . LEU A 1 189 ? 2.533 8.083 12.177 1.00 88.31 189 LEU A CA 1
ATOM 1376 C C . LEU A 1 189 ? 2.605 6.557 12.285 1.00 88.31 189 LEU A C 1
ATOM 1378 O O . LEU A 1 189 ? 1.690 5.943 12.817 1.00 88.31 189 LEU A O 1
ATOM 1382 N N . LEU A 1 190 ? 3.713 5.966 11.827 1.00 87.12 190 LEU A N 1
ATOM 1383 C CA . LEU A 1 190 ? 3.898 4.518 11.613 1.00 87.12 190 LEU A CA 1
ATOM 1384 C C . LEU A 1 190 ? 3.475 3.627 12.799 1.00 87.12 190 LEU A C 1
ATOM 1386 O O . LEU A 1 190 ? 2.957 2.526 12.605 1.00 87.12 190 LEU A O 1
ATOM 1390 N N . TRP A 1 191 ? 3.718 4.115 14.017 1.00 86.69 191 TRP A N 1
ATOM 1391 C CA . TRP A 1 191 ? 3.515 3.398 15.280 1.00 86.69 191 TRP A CA 1
ATOM 1392 C C . TRP A 1 191 ? 2.334 3.920 16.109 1.00 86.69 191 TRP A C 1
ATOM 1394 O O . TRP A 1 191 ? 2.127 3.456 17.229 1.00 86.69 191 TRP A O 1
ATOM 1404 N N . LEU A 1 192 ? 1.584 4.903 15.600 1.00 89.25 192 LEU A N 1
ATOM 1405 C CA . LEU A 1 192 ? 0.381 5.423 16.247 1.00 89.25 192 LEU A CA 1
ATOM 1406 C C . LEU A 1 192 ? -0.860 5.083 15.419 1.00 89.25 192 LEU A C 1
ATOM 1408 O O . LEU A 1 192 ? -0.804 4.771 14.236 1.00 89.25 192 LEU A O 1
ATOM 1412 N N . SER A 1 193 ? -2.012 5.157 16.068 1.00 91.81 193 SER A N 1
ATOM 1413 C CA . SER A 1 193 ? -3.303 4.805 15.486 1.00 91.81 193 SER A CA 1
ATOM 1414 C C . SER A 1 193 ? -4.411 5.428 16.318 1.00 91.81 193 SER A C 1
ATOM 1416 O O . SER A 1 193 ? -4.289 5.487 17.544 1.00 91.81 193 SER A O 1
ATOM 1418 N N . THR A 1 194 ? -5.533 5.770 15.698 1.00 90.94 194 THR A N 1
ATOM 1419 C CA . THR A 1 194 ? -6.798 5.933 16.428 1.00 90.94 194 THR A CA 1
ATOM 1420 C C . THR A 1 194 ? -7.457 4.576 16.685 1.00 90.94 194 THR A C 1
ATOM 1422 O O . THR A 1 194 ? -8.190 4.406 17.659 1.00 90.94 194 THR A O 1
ATOM 1425 N N . GLN A 1 195 ? -7.198 3.591 15.816 1.00 94.25 195 GLN A N 1
ATOM 1426 C CA . GLN A 1 195 ? -7.854 2.289 15.823 1.00 94.25 195 GLN A CA 1
ATOM 1427 C C . GLN A 1 195 ? -6.876 1.160 15.470 1.00 94.25 195 GLN A C 1
ATOM 1429 O O . GLN A 1 195 ? -6.278 1.171 14.400 1.00 94.25 195 GLN A O 1
ATOM 1434 N N . ASN A 1 196 ? -6.810 0.136 16.327 1.00 95.69 196 ASN A N 1
ATOM 1435 C CA . ASN A 1 196 ? -6.117 -1.126 16.042 1.00 95.69 196 ASN A CA 1
ATOM 1436 C C . ASN A 1 196 ? -7.113 -2.249 15.761 1.00 95.69 196 ASN A C 1
ATOM 1438 O O . ASN A 1 196 ? -8.191 -2.291 16.366 1.00 95.69 196 ASN A O 1
ATOM 1442 N N . ARG A 1 197 ? -6.768 -3.176 14.863 1.00 96.75 197 ARG A N 1
ATOM 1443 C CA . ARG A 1 197 ? -7.565 -4.378 14.572 1.00 96.75 197 ARG A CA 1
ATOM 1444 C C . ARG A 1 197 ? -6.677 -5.605 14.405 1.00 96.75 197 ARG A C 1
ATOM 1446 O O . ARG A 1 197 ? -5.684 -5.554 13.692 1.00 96.75 197 ARG A O 1
ATOM 1453 N N . SER A 1 198 ? -7.074 -6.715 15.020 1.00 97.56 198 SER A N 1
ATOM 1454 C CA . SER A 1 198 ? -6.536 -8.038 14.701 1.00 97.56 198 SER A CA 1
ATOM 1455 C C . SER A 1 198 ? -7.203 -8.608 13.446 1.00 97.56 198 SER A C 1
ATOM 1457 O O . SER A 1 198 ? -8.329 -8.232 13.085 1.00 97.56 198 SER A O 1
ATOM 1459 N N . VAL A 1 199 ? -6.516 -9.535 12.783 1.00 98.00 199 VAL A N 1
ATOM 1460 C CA . VAL A 1 199 ? -7.027 -10.242 11.603 1.00 98.00 199 VAL A CA 1
ATOM 1461 C C . VAL A 1 199 ? -7.685 -11.559 12.025 1.00 98.00 199 VAL A C 1
ATOM 1463 O O . VAL A 1 199 ? -7.181 -12.293 12.869 1.00 98.00 199 VAL A O 1
ATOM 1466 N N . SER A 1 200 ? -8.844 -11.852 11.436 1.00 97.69 200 SER A N 1
ATOM 1467 C CA . SER A 1 200 ? -9.615 -13.088 11.654 1.00 97.69 200 SER A CA 1
ATOM 1468 C C . SER A 1 200 ? -9.445 -14.113 10.535 1.00 97.69 200 SER A C 1
ATOM 1470 O O . SER A 1 200 ? -9.632 -15.304 10.762 1.00 97.69 200 SER A O 1
ATOM 1472 N N . GLN A 1 201 ? -9.112 -13.659 9.325 1.00 96.94 201 GLN A N 1
ATOM 1473 C CA . GLN A 1 201 ? -8.946 -14.504 8.147 1.00 96.94 201 GLN A CA 1
ATOM 1474 C C . GLN A 1 201 ? -8.008 -13.812 7.155 1.00 96.94 201 GLN A C 1
ATOM 1476 O O . GLN A 1 201 ? -8.169 -12.619 6.888 1.00 96.94 201 GLN A O 1
ATOM 1481 N N . ILE A 1 202 ? -7.072 -14.577 6.599 1.00 95.56 202 ILE A N 1
ATOM 1482 C CA . ILE A 1 202 ? -6.281 -14.206 5.422 1.00 95.56 202 ILE A CA 1
ATOM 1483 C C . ILE A 1 202 ? -6.945 -14.874 4.216 1.00 95.56 202 ILE A C 1
ATOM 1485 O O . ILE A 1 202 ? -7.346 -16.036 4.297 1.00 95.56 202 ILE A O 1
ATOM 1489 N N . ILE A 1 203 ? -7.101 -14.133 3.124 1.00 89.06 203 ILE A N 1
ATOM 1490 C CA . ILE A 1 203 ? -7.661 -14.615 1.860 1.00 89.06 203 ILE A CA 1
ATOM 1491 C C . ILE A 1 203 ? -6.698 -14.172 0.754 1.00 89.06 203 ILE A C 1
ATOM 1493 O O . ILE A 1 203 ? -6.885 -13.116 0.152 1.00 89.06 203 ILE A O 1
ATOM 1497 N N . ALA A 1 204 ? -5.628 -14.939 0.544 1.00 86.19 204 ALA A N 1
ATOM 1498 C CA . ALA A 1 204 ? -4.735 -14.750 -0.598 1.00 86.19 204 ALA A CA 1
ATOM 1499 C C . ALA A 1 204 ? -5.442 -15.146 -1.904 1.00 86.19 204 ALA A C 1
ATOM 1501 O O . ALA A 1 204 ? -6.373 -15.957 -1.888 1.00 86.19 204 ALA A O 1
ATOM 1502 N N . HIS A 1 205 ? -5.019 -14.573 -3.031 1.00 81.44 205 HIS A N 1
ATOM 1503 C CA . HIS A 1 205 ? -5.541 -14.974 -4.332 1.00 81.44 205 HIS A CA 1
ATOM 1504 C C . HIS A 1 205 ? -5.213 -16.456 -4.611 1.00 81.44 205 HIS A C 1
ATOM 1506 O O . HIS A 1 205 ? -4.065 -16.859 -4.423 1.00 81.44 205 HIS A O 1
ATOM 1512 N N . PRO A 1 206 ? -6.167 -17.286 -5.081 1.00 84.25 206 PRO A N 1
ATOM 1513 C CA . PRO A 1 206 ? -5.939 -18.725 -5.265 1.00 84.25 206 PRO A CA 1
ATOM 1514 C C . PRO A 1 206 ? -4.879 -19.046 -6.329 1.00 84.25 206 PRO A C 1
ATOM 1516 O O . PRO A 1 206 ? -4.272 -20.110 -6.279 1.00 84.25 206 PRO A O 1
ATOM 1519 N N . ASN A 1 207 ? -4.641 -18.115 -7.259 1.00 82.19 207 ASN A N 1
ATOM 1520 C CA . ASN A 1 207 ? -3.616 -18.216 -8.303 1.00 82.19 207 ASN A CA 1
ATOM 1521 C C . ASN A 1 207 ? -2.371 -17.355 -7.997 1.00 82.19 207 ASN A C 1
ATOM 1523 O O . ASN A 1 207 ? -1.696 -16.929 -8.931 1.00 82.19 207 ASN A O 1
ATOM 1527 N N . TYR A 1 208 ? -2.117 -17.001 -6.732 1.00 84.12 208 TYR A N 1
ATOM 1528 C CA . TYR A 1 208 ? -0.866 -16.339 -6.350 1.00 84.12 208 TYR A CA 1
ATOM 1529 C C . TYR A 1 208 ? 0.330 -17.279 -6.572 1.00 84.12 208 TYR A C 1
ATOM 1531 O O . TYR A 1 208 ? 0.303 -18.438 -6.154 1.00 84.12 208 TYR A O 1
ATOM 1539 N N . ASP A 1 209 ? 1.376 -16.767 -7.216 1.00 84.56 209 ASP A N 1
ATOM 1540 C CA . ASP A 1 209 ? 2.640 -17.461 -7.466 1.00 84.56 209 ASP A CA 1
ATOM 1541 C C . ASP A 1 209 ? 3.795 -16.638 -6.872 1.00 84.56 209 ASP A C 1
ATOM 1543 O O . ASP A 1 209 ? 4.081 -15.534 -7.335 1.00 84.56 209 ASP A O 1
ATOM 1547 N N . SER A 1 210 ? 4.473 -17.184 -5.860 1.00 89.25 210 SER A N 1
ATOM 1548 C CA . SER A 1 210 ? 5.572 -16.525 -5.137 1.00 89.25 210 SER A CA 1
ATOM 1549 C C . SER A 1 210 ? 6.904 -16.481 -5.897 1.00 89.25 210 SER A C 1
ATOM 1551 O O . SER A 1 210 ? 7.837 -15.792 -5.483 1.00 89.25 210 SER A O 1
ATOM 1553 N N . VAL A 1 211 ? 7.011 -17.176 -7.034 1.00 85.75 211 VAL A N 1
ATOM 1554 C CA . VAL A 1 211 ? 8.156 -17.084 -7.950 1.00 85.75 211 VAL A CA 1
ATOM 1555 C C . VAL A 1 211 ? 7.953 -15.943 -8.942 1.00 85.75 211 VAL A C 1
ATOM 1557 O O . VAL A 1 211 ? 8.885 -15.181 -9.199 1.00 85.75 211 VAL A O 1
ATOM 1560 N N . THR A 1 212 ? 6.750 -15.809 -9.507 1.00 81.69 212 THR A N 1
ATOM 1561 C CA . THR A 1 212 ? 6.460 -14.809 -10.551 1.00 81.69 212 THR A CA 1
ATOM 1562 C C . THR A 1 212 ? 5.783 -13.538 -10.032 1.00 81.69 212 THR A C 1
ATOM 1564 O O . THR A 1 212 ? 5.644 -12.569 -10.781 1.00 81.69 212 THR A O 1
ATOM 1567 N N . TYR A 1 213 ? 5.359 -13.525 -8.762 1.00 83.12 213 TYR A N 1
ATOM 1568 C CA . TYR A 1 213 ? 4.531 -12.482 -8.143 1.00 83.12 213 TYR A CA 1
ATOM 1569 C C . TYR A 1 213 ? 3.234 -12.208 -8.928 1.00 83.12 213 TYR A C 1
ATOM 1571 O O . TYR A 1 213 ? 2.627 -11.138 -8.814 1.00 83.12 213 TYR A O 1
ATOM 1579 N N . THR A 1 214 ? 2.790 -13.153 -9.765 1.00 80.31 214 THR A N 1
ATOM 1580 C CA . THR A 1 214 ? 1.513 -13.025 -10.469 1.00 80.31 214 THR A CA 1
ATOM 1581 C C . THR A 1 214 ? 0.377 -13.230 -9.475 1.00 80.31 214 THR A C 1
ATOM 1583 O O . THR A 1 214 ? 0.443 -14.079 -8.586 1.00 80.31 214 THR A O 1
ATOM 1586 N N . ASN A 1 215 ? -0.657 -12.396 -9.594 1.00 79.62 215 ASN A N 1
ATOM 1587 C CA . ASN A 1 215 ? -1.754 -12.311 -8.630 1.00 79.62 215 ASN A CA 1
ATOM 1588 C C . ASN A 1 215 ? -1.294 -12.109 -7.169 1.00 79.62 215 ASN A C 1
ATOM 1590 O O . ASN A 1 215 ? -1.911 -12.645 -6.248 1.00 79.62 215 ASN A O 1
ATOM 1594 N N . ASP A 1 216 ? -0.221 -11.343 -6.949 1.00 85.00 216 ASP A N 1
ATOM 1595 C CA . ASP A 1 216 ? 0.292 -10.971 -5.625 1.00 85.00 216 ASP A CA 1
ATOM 1596 C C . ASP A 1 216 ? -0.645 -9.972 -4.918 1.00 85.00 216 ASP A C 1
ATOM 1598 O O . ASP A 1 216 ? -0.382 -8.777 -4.783 1.00 85.00 216 ASP A O 1
ATOM 1602 N N . ILE A 1 217 ? -1.802 -10.489 -4.503 1.00 84.19 217 ILE A N 1
ATOM 1603 C CA . ILE A 1 217 ? -2.888 -9.750 -3.872 1.00 84.19 217 ILE A CA 1
ATOM 1604 C C . ILE A 1 217 ? -3.639 -10.631 -2.867 1.00 84.19 217 ILE A C 1
ATOM 1606 O O . ILE A 1 217 ? -3.895 -11.816 -3.093 1.00 84.19 217 ILE A O 1
ATOM 1610 N N . ALA A 1 218 ? -4.012 -10.045 -1.735 1.00 88.00 218 ALA A N 1
ATOM 1611 C CA . ALA A 1 218 ? -4.742 -10.709 -0.668 1.00 88.00 218 ALA A CA 1
ATOM 1612 C C . ALA A 1 218 ? -5.722 -9.755 0.027 1.00 88.00 218 ALA A C 1
ATOM 1614 O O . ALA A 1 218 ? -5.590 -8.528 -0.014 1.00 88.00 218 ALA A O 1
ATOM 1615 N N . LEU A 1 219 ? -6.710 -10.337 0.707 1.00 91.38 219 LEU A N 1
ATOM 1616 C CA . LEU A 1 219 ? -7.631 -9.633 1.592 1.00 91.38 219 LEU A CA 1
ATOM 1617 C C . LEU A 1 219 ? -7.463 -10.108 3.036 1.00 91.38 219 LEU A C 1
ATOM 1619 O O . LEU A 1 219 ? -7.490 -11.307 3.320 1.00 91.38 219 LEU A O 1
ATOM 1623 N N . LEU A 1 220 ? -7.387 -9.158 3.967 1.00 94.94 220 LEU A N 1
ATOM 1624 C CA . LEU A 1 220 ? -7.438 -9.414 5.405 1.00 94.94 220 LEU A CA 1
ATOM 1625 C C . LEU A 1 220 ? -8.830 -9.090 5.925 1.00 94.94 220 LEU A C 1
ATOM 1627 O O . LEU A 1 220 ? -9.296 -7.951 5.828 1.00 94.94 220 LEU A O 1
ATOM 1631 N N . ARG A 1 221 ? -9.490 -10.083 6.521 1.00 94.94 221 ARG A N 1
ATOM 1632 C CA . ARG A 1 221 ? -10.759 -9.884 7.219 1.00 94.94 221 ARG A CA 1
ATOM 1633 C C . ARG A 1 221 ? -10.491 -9.469 8.658 1.00 94.94 221 ARG A C 1
ATOM 1635 O O . ARG A 1 221 ? -10.002 -10.265 9.460 1.00 94.94 221 ARG A O 1
ATOM 1642 N N . LEU A 1 222 ? -10.870 -8.250 9.009 1.00 97.12 222 LEU A N 1
ATOM 1643 C CA . LEU A 1 222 ? -10.722 -7.717 10.362 1.00 97.12 222 LEU A CA 1
ATOM 1644 C C . LEU A 1 222 ? -11.640 -8.460 11.344 1.00 97.12 222 LEU A C 1
ATOM 1646 O O . LEU A 1 222 ? -12.803 -8.722 11.033 1.00 97.12 222 LEU A O 1
ATOM 1650 N N . ALA A 1 223 ? -11.129 -8.776 12.537 1.00 97.62 223 ALA A N 1
ATOM 1651 C CA . ALA A 1 223 ? -11.886 -9.475 13.580 1.00 97.62 223 ALA A CA 1
ATOM 1652 C C . ALA A 1 223 ? -13.028 -8.628 14.176 1.00 97.62 223 ALA A C 1
ATOM 1654 O O . ALA A 1 223 ? -13.999 -9.167 14.706 1.00 97.62 223 ALA A O 1
ATOM 1655 N N . SER A 1 224 ? -12.943 -7.300 14.063 1.00 97.56 224 SER A N 1
ATOM 1656 C CA . SER A 1 224 ? -14.011 -6.367 14.423 1.00 97.56 224 SER A CA 1
ATOM 1657 C C . SER A 1 224 ? -14.075 -5.201 13.435 1.00 97.56 224 SER A C 1
ATOM 1659 O O . SER A 1 224 ? -13.082 -4.843 12.799 1.00 97.56 224 SER A O 1
ATOM 1661 N N . LEU A 1 225 ? -15.263 -4.610 13.273 1.00 95.31 225 LEU A N 1
ATOM 1662 C CA . LEU A 1 225 ? -15.483 -3.556 12.282 1.00 95.31 225 LEU A CA 1
ATOM 1663 C C . LEU A 1 225 ? -14.717 -2.272 12.627 1.00 95.31 225 LEU A C 1
ATOM 1665 O O . LEU A 1 225 ? -14.644 -1.870 13.790 1.00 95.31 225 LEU A O 1
ATOM 1669 N N . LEU A 1 226 ? -14.214 -1.579 11.610 1.00 90.75 226 LEU A N 1
ATOM 1670 C CA . LEU A 1 226 ? -13.736 -0.202 11.720 1.00 90.75 226 LEU A CA 1
ATOM 1671 C C . LEU A 1 226 ? -14.892 0.751 12.042 1.00 90.75 226 LEU A C 1
ATOM 1673 O O . LEU A 1 226 ? -16.041 0.555 11.608 1.00 90.75 226 LEU A O 1
ATOM 1677 N N . VAL A 1 227 ? -14.587 1.782 12.827 1.00 91.56 227 VAL A N 1
ATOM 1678 C CA . VAL A 1 227 ? -15.515 2.866 13.145 1.00 91.56 227 VAL A CA 1
ATOM 1679 C C . VAL A 1 227 ? -15.237 4.015 12.175 1.00 91.56 227 VAL A C 1
ATOM 1681 O O . VAL A 1 227 ? -14.137 4.551 12.156 1.00 91.56 227 VAL A O 1
ATOM 1684 N N . MET A 1 228 ? -16.224 4.351 11.339 1.00 83.06 228 MET A N 1
ATOM 1685 C CA . MET A 1 228 ? -16.076 5.295 10.214 1.00 83.06 228 MET A CA 1
ATOM 1686 C C . MET A 1 228 ? -16.534 6.727 10.546 1.00 83.06 228 MET A C 1
ATOM 1688 O O . MET A 1 228 ? -16.741 7.529 9.645 1.00 83.06 228 MET A O 1
ATOM 1692 N N . ASN A 1 229 ? -16.779 7.034 11.823 1.00 78.25 229 ASN A N 1
ATOM 1693 C CA . ASN A 1 229 ? -17.028 8.406 12.292 1.00 78.25 229 ASN A CA 1
ATOM 1694 C C . ASN A 1 229 ? -15.729 9.126 12.701 1.00 78.25 229 ASN A C 1
ATOM 1696 O O . ASN A 1 229 ? -15.770 10.263 13.163 1.00 78.25 229 ASN A O 1
ATOM 1700 N N . ASP A 1 230 ? -14.604 8.432 12.570 1.00 80.06 230 ASP A N 1
ATOM 1701 C CA . ASP A 1 230 ? -13.256 8.919 12.796 1.00 80.06 230 ASP A CA 1
ATOM 1702 C C . ASP A 1 230 ? -12.802 9.714 11.557 1.00 80.06 230 ASP A C 1
ATOM 1704 O O . ASP A 1 230 ? -12.799 9.150 10.459 1.00 80.06 230 ASP A O 1
ATOM 1708 N N . PRO A 1 231 ? -12.445 11.006 11.686 1.00 77.56 231 PRO A N 1
ATOM 1709 C CA . PRO A 1 231 ? -12.088 11.848 10.543 1.00 77.56 231 PRO A CA 1
ATOM 1710 C C . PRO A 1 231 ? -10.821 11.378 9.816 1.00 77.56 231 PRO A C 1
ATOM 1712 O O . PRO A 1 231 ? -10.622 11.748 8.662 1.00 77.56 231 PRO A O 1
ATOM 1715 N N . ASN A 1 232 ? -9.992 10.547 10.456 1.00 82.25 232 ASN A N 1
ATOM 1716 C CA . ASN A 1 232 ? -8.771 10.010 9.866 1.00 82.25 232 ASN A CA 1
ATOM 1717 C C . ASN A 1 232 ? -8.987 8.659 9.161 1.00 82.25 232 ASN A C 1
ATOM 1719 O O . ASN A 1 232 ? -8.009 8.062 8.716 1.00 82.25 232 ASN A O 1
ATOM 1723 N N . VAL A 1 233 ? -10.224 8.146 9.081 1.00 83.62 233 VAL A N 1
ATOM 1724 C CA . VAL A 1 233 ? -10.518 6.800 8.559 1.00 83.62 233 VAL A CA 1
ATOM 1725 C C . VAL A 1 233 ? -11.544 6.846 7.431 1.00 83.62 233 VAL A C 1
ATOM 1727 O O . VAL A 1 233 ? -12.709 7.189 7.625 1.00 83.62 233 VAL A O 1
ATOM 1730 N N . SER A 1 234 ? -11.122 6.434 6.241 1.00 82.19 234 SER A N 1
ATOM 1731 C CA . SER A 1 234 ? -11.921 6.449 5.013 1.00 82.19 234 SER A CA 1
ATOM 1732 C C . SER A 1 234 ? -11.747 5.153 4.213 1.00 82.19 234 SER A C 1
ATOM 1734 O O . SER A 1 234 ? -10.925 4.304 4.546 1.00 82.19 234 SER A O 1
ATOM 1736 N N . LEU A 1 235 ? -12.578 4.954 3.187 1.00 83.56 235 LEU A N 1
ATOM 1737 C CA . LEU A 1 235 ? -12.472 3.819 2.262 1.00 83.56 235 LEU A CA 1
ATOM 1738 C C . LEU A 1 235 ? -11.863 4.303 0.942 1.00 83.56 235 LEU A C 1
ATOM 1740 O O . LEU A 1 235 ? -12.201 5.402 0.499 1.00 83.56 235 LEU A O 1
ATOM 1744 N N . ILE A 1 236 ? -11.030 3.484 0.298 1.00 80.44 236 ILE A N 1
ATOM 1745 C CA . ILE A 1 236 ? -10.589 3.733 -1.084 1.00 80.44 236 ILE A CA 1
ATOM 1746 C C . ILE A 1 236 ? -11.605 3.151 -2.081 1.00 80.44 236 ILE A C 1
AT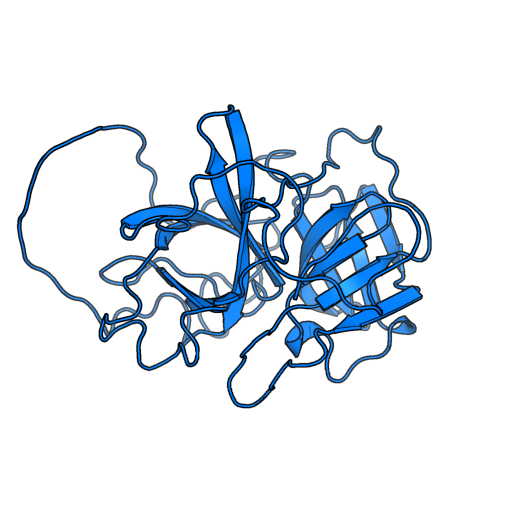OM 1748 O O . ILE A 1 236 ? -12.196 2.100 -1.828 1.00 80.44 236 ILE A O 1
ATOM 1752 N N . CYS A 1 237 ? -11.818 3.815 -3.222 1.00 71.00 237 CYS A N 1
ATOM 1753 C CA . CYS A 1 237 ? -12.650 3.271 -4.303 1.00 71.00 237 CYS A CA 1
ATOM 1754 C C . CYS A 1 237 ? -11.847 2.262 -5.144 1.00 71.00 237 CYS A C 1
ATOM 1756 O O . CYS A 1 237 ? -10.636 2.412 -5.278 1.00 71.00 237 CYS A O 1
ATOM 1758 N N . VAL A 1 238 ? -12.495 1.277 -5.771 1.00 65.00 238 VAL A N 1
ATOM 1759 C CA . VAL A 1 238 ? -11.845 0.300 -6.675 1.00 65.00 238 VAL A CA 1
ATOM 1760 C C . VAL A 1 238 ? -12.586 0.251 -8.022 1.00 65.00 238 VAL A C 1
ATOM 1762 O O . VAL A 1 238 ? -13.769 0.581 -8.063 1.00 65.00 238 VAL A O 1
ATOM 1765 N N . PRO A 1 239 ? -11.943 -0.108 -9.148 1.00 59.25 239 PRO A N 1
ATOM 1766 C CA . PRO A 1 239 ? -12.556 -0.028 -10.479 1.00 59.25 239 PRO A CA 1
ATOM 1767 C C . PRO A 1 239 ? -13.729 -0.996 -10.700 1.00 59.25 239 PRO A C 1
ATOM 1769 O O . PRO A 1 239 ? -13.832 -2.045 -10.069 1.00 59.25 239 PRO A O 1
ATOM 1772 N N . SER A 1 240 ? -14.576 -0.684 -11.686 1.00 53.75 240 SER A N 1
ATOM 1773 C CA . SER A 1 240 ? -15.482 -1.626 -12.358 1.00 53.75 240 SER A CA 1
ATOM 1774 C C . SER A 1 240 ? -15.300 -1.610 -13.872 1.00 53.75 240 SER A C 1
ATOM 1776 O O . SER A 1 240 ? -15.326 -0.541 -14.484 1.00 53.75 240 SER A O 1
ATOM 1778 N N . ILE A 1 241 ? -15.241 -2.806 -14.455 1.00 44.09 241 ILE A N 1
ATOM 1779 C CA . ILE A 1 241 ? -15.333 -3.070 -15.895 1.00 44.09 241 ILE A CA 1
ATOM 1780 C C . ILE A 1 241 ? -16.718 -3.686 -16.181 1.00 44.09 241 ILE A C 1
ATOM 1782 O O . ILE A 1 241 ? -17.323 -4.302 -15.302 1.00 44.09 241 ILE A O 1
ATOM 1786 N N . ASN A 1 242 ? -17.265 -3.466 -17.382 1.00 37.16 242 ASN A N 1
ATOM 1787 C CA . ASN A 1 242 ? -18.637 -3.861 -17.727 1.00 37.16 242 ASN A CA 1
ATOM 1788 C C . ASN A 1 242 ? -18.889 -5.379 -17.617 1.00 37.16 242 ASN A C 1
ATOM 1790 O O . ASN A 1 242 ? -18.119 -6.205 -18.101 1.00 37.16 242 ASN A O 1
ATOM 1794 N N . SER A 1 243 ? -20.035 -5.719 -17.025 1.00 35.38 243 SER A N 1
ATOM 1795 C CA . SER A 1 243 ? -20.360 -7.006 -16.389 1.00 35.38 243 SER A CA 1
ATOM 1796 C C . SER A 1 243 ? -20.738 -8.161 -17.339 1.00 35.38 243 SER A C 1
ATOM 1798 O O . SER A 1 243 ? -21.714 -8.866 -17.093 1.00 35.38 243 SER A O 1
ATOM 1800 N N . ALA A 1 244 ? -20.018 -8.343 -18.449 1.00 31.52 244 ALA A N 1
ATOM 1801 C CA . ALA A 1 244 ? -20.374 -9.320 -19.489 1.00 31.52 244 ALA A CA 1
ATOM 1802 C C . ALA A 1 244 ? -19.737 -10.717 -19.328 1.00 31.52 244 ALA A C 1
ATOM 1804 O O . ALA A 1 244 ? -20.105 -11.636 -20.057 1.00 31.52 244 ALA A O 1
ATOM 1805 N N . ILE A 1 245 ? -18.778 -10.888 -18.414 1.00 31.92 245 ILE A N 1
ATOM 1806 C CA . ILE A 1 245 ? -18.016 -12.134 -18.229 1.00 31.92 245 ILE A CA 1
ATOM 1807 C C . ILE A 1 245 ? -17.898 -12.414 -16.720 1.00 31.92 245 ILE A C 1
ATOM 1809 O O . ILE A 1 245 ? -17.953 -11.478 -15.927 1.00 31.92 245 ILE A O 1
ATOM 1813 N N . LEU A 1 246 ? -17.699 -13.689 -16.356 1.00 32.06 246 LEU A N 1
ATOM 1814 C CA . LEU A 1 246 ? -17.307 -14.212 -15.032 1.00 32.06 246 LEU A CA 1
ATOM 1815 C C . LEU A 1 246 ? -18.449 -14.436 -14.022 1.00 32.06 246 LEU A C 1
ATOM 1817 O O . LEU A 1 246 ? -18.800 -13.579 -13.208 1.00 32.06 246 LEU A O 1
ATOM 1821 N N . ALA A 1 247 ? -18.976 -15.664 -14.045 1.00 30.05 247 ALA A N 1
ATOM 1822 C CA . ALA A 1 247 ? -19.871 -16.217 -13.035 1.00 30.05 247 ALA A CA 1
ATOM 1823 C C . ALA A 1 247 ? -19.431 -17.640 -12.636 1.00 30.05 247 ALA A C 1
ATOM 1825 O O . ALA A 1 247 ? -19.790 -18.611 -13.300 1.00 30.05 247 ALA A O 1
ATOM 1826 N N . SER A 1 248 ? -18.705 -17.768 -11.521 1.00 36.44 248 SER A N 1
ATOM 1827 C CA . SER A 1 248 ? -18.574 -19.022 -10.760 1.00 36.44 248 SER A CA 1
ATOM 1828 C C . SER A 1 248 ? -18.125 -18.753 -9.316 1.00 36.44 248 SER A C 1
ATOM 1830 O O . SER A 1 248 ? -17.316 -17.868 -9.061 1.00 36.44 248 SER A O 1
ATOM 1832 N N . SER A 1 249 ? -18.687 -19.514 -8.374 1.00 46.84 249 SER A N 1
ATOM 1833 C CA . SER A 1 249 ? -18.356 -19.556 -6.935 1.00 46.84 249 SER A CA 1
ATOM 1834 C C . SER A 1 249 ? -16.860 -19.823 -6.688 1.00 46.84 249 SER A C 1
ATOM 1836 O O . SER A 1 249 ? -16.278 -20.604 -7.428 1.00 46.84 249 SER A O 1
ATOM 1838 N N . GLU A 1 250 ? -16.186 -19.249 -5.680 1.00 39.09 250 GLU A N 1
ATOM 1839 C CA . GLU A 1 250 ? -16.593 -19.227 -4.256 1.00 39.09 250 GLU A CA 1
ATOM 1840 C C . GLU A 1 250 ? -16.509 -17.860 -3.527 1.00 39.09 250 GLU A C 1
ATOM 1842 O O . GLU A 1 250 ? -16.702 -17.794 -2.312 1.00 39.09 250 GLU A O 1
ATOM 1847 N N . PHE A 1 251 ? -16.305 -16.736 -4.224 1.00 36.19 251 PHE A N 1
ATOM 1848 C CA . PHE A 1 251 ? -16.240 -15.390 -3.610 1.00 36.19 251 PHE A CA 1
ATOM 1849 C C . PHE A 1 251 ? -17.623 -14.801 -3.225 1.00 36.19 251 PHE A C 1
ATOM 1851 O O . PHE A 1 251 ? -17.991 -13.692 -3.613 1.00 36.19 251 PHE A O 1
ATOM 1858 N N . SER A 1 252 ? -18.420 -15.534 -2.436 1.00 30.75 252 SER A N 1
ATOM 1859 C CA . SER A 1 252 ? -19.782 -15.135 -2.045 1.00 30.75 252 SER A CA 1
ATOM 1860 C C . SER A 1 252 ? -20.057 -15.268 -0.545 1.00 30.75 252 SER A C 1
ATOM 1862 O O . SER A 1 252 ? -20.327 -16.353 -0.043 1.00 30.75 252 SER A O 1
ATOM 1864 N N . THR A 1 253 ? -20.087 -14.133 0.160 1.00 32.38 253 THR A N 1
ATOM 1865 C CA . THR A 1 253 ? -21.065 -13.867 1.235 1.00 32.38 253 THR A CA 1
ATOM 1866 C C . THR A 1 253 ? -21.324 -12.357 1.333 1.00 32.38 253 THR A C 1
ATOM 1868 O O . THR A 1 253 ? -20.395 -11.559 1.445 1.00 32.38 253 THR A O 1
ATOM 1871 N N . ASN A 1 254 ? -22.604 -11.971 1.326 1.00 33.06 254 ASN A N 1
ATOM 1872 C CA . ASN A 1 254 ? -23.115 -10.625 1.632 1.00 33.06 254 ASN A CA 1
ATOM 1873 C C . ASN A 1 254 ? -22.603 -9.451 0.764 1.00 33.06 254 ASN A C 1
ATOM 1875 O O . ASN A 1 254 ? -22.170 -8.425 1.284 1.00 33.06 254 ASN A O 1
ATOM 1879 N N . GLY A 1 255 ? -22.779 -9.555 -0.559 1.00 29.77 255 GLY A N 1
ATOM 1880 C CA . GLY A 1 255 ? -23.118 -8.378 -1.379 1.00 29.77 255 GLY A CA 1
ATOM 1881 C C . GLY A 1 255 ? -21.985 -7.578 -2.029 1.00 29.77 255 GLY A C 1
ATOM 1882 O O . GLY A 1 255 ? -22.258 -6.493 -2.531 1.00 29.77 255 GLY A O 1
ATOM 1883 N N . ILE A 1 256 ? -20.751 -8.087 -2.066 1.00 32.88 256 ILE A N 1
ATOM 1884 C CA . ILE A 1 256 ? -19.681 -7.529 -2.912 1.00 32.88 256 ILE A CA 1
ATOM 1885 C C . ILE A 1 256 ? -19.130 -8.659 -3.777 1.00 32.88 256 ILE A C 1
ATOM 1887 O O . ILE A 1 256 ? -18.452 -9.552 -3.265 1.00 32.88 256 ILE A O 1
ATOM 1891 N N . THR A 1 257 ? -19.452 -8.624 -5.070 1.00 26.00 257 THR A N 1
ATOM 1892 C CA . THR A 1 257 ? -18.903 -9.543 -6.070 1.00 26.00 257 THR A CA 1
ATOM 1893 C C . THR A 1 257 ? -17.460 -9.160 -6.358 1.00 26.00 257 THR A C 1
ATOM 1895 O O . THR A 1 257 ? -17.194 -8.028 -6.745 1.00 26.00 257 THR A O 1
ATOM 1898 N N . VAL A 1 258 ? -16.552 -10.117 -6.200 1.00 30.86 258 VAL A N 1
ATOM 1899 C CA . VAL A 1 258 ? -15.193 -10.061 -6.737 1.00 30.86 258 VAL A CA 1
ATOM 1900 C C . VAL A 1 258 ? -15.165 -11.026 -7.917 1.00 30.86 258 VAL A C 1
ATOM 1902 O O . VAL A 1 258 ? -15.497 -12.198 -7.742 1.00 30.86 258 VAL A O 1
ATOM 1905 N N . GLN A 1 259 ? -14.854 -10.526 -9.114 1.00 29.89 259 GLN A N 1
ATOM 1906 C CA . GLN A 1 259 ? -14.717 -11.351 -10.317 1.00 29.89 259 GLN A CA 1
ATOM 1907 C C . GLN A 1 259 ? -13.241 -11.718 -10.536 1.00 29.89 259 GLN A C 1
ATOM 1909 O O . GLN A 1 259 ? -12.376 -10.852 -10.389 1.00 29.89 259 GLN A O 1
ATOM 1914 N N . CYS A 1 260 ? -13.000 -12.991 -10.868 1.00 31.69 260 CYS A N 1
ATOM 1915 C CA . CYS A 1 260 ? -11.720 -13.578 -11.279 1.00 31.69 260 CYS A CA 1
ATOM 1916 C C . CYS A 1 260 ? -11.809 -13.943 -12.758 1.00 31.69 260 CYS A C 1
ATOM 1918 O O . CYS A 1 260 ? -12.739 -14.729 -13.054 1.00 31.69 260 CYS A O 1
#

InterPro domains:
  IPR001254 Serine proteases, trypsin domain [PF00089] (6-115)
  IPR001254 Serine proteases, trypsin domain [PF00089] (131-252)
  IPR001254 Serine proteases, trypsin domain [PS50240] (1-142)
  IPR001254 Serine proteases, trypsin domain [PS50240] (144-260)
  IPR001254 Serine proteases, trypsin domain [SM00020] (3-129)
  IPR001314 Peptidase S1A, chymotrypsin family [PR00722] (157-172)
  IPR001314 Peptidase S1A, chymotrypsin family [PR00722] (212-226)
  IPR009003 Peptidase S1, PA clan [SSF50494] (3-113)
  IPR009003 Peptidase S1, PA clan [SSF50494] (117-244)
  IPR033116 Serine proteases, trypsin family, serine active site [PS00135] (79-90)

Sequence (260 aa):
SAICLPSVSQVTLSASEWPPVGTNVIAVGWGRLRENGSSPSILQQVTVQTIDYQASTCTPIMVDWHVQFCAGVSGGGKDTCQGDSGGPLMMFSSNNQWVLVGVTSNGVGCAQAAHSAVCGCSFNTVSMIRIVGEENASEASWGWAVSISINETFLCGGSILSRSRIIIAAHCVEDFTASQFIIYVGSILLWLSTQNRSVSQIIAHPNYDSVTYTNDIALLRLASLLVMNDPNVSLICVPSINSAILASSEFSTNGITVQC

Foldseek 3Di:
DKFFFDFAFDDEDEPDDQPDFFDWKKWKFQAALFFPHHGDQFIKIFIWTWHDCPDPQNVVQADDPVTMTDIGHAQFQDDGHFQQFQTFIWDQDPVRAIAGGGGDFDDDGHRDRDRHDDDDDDDDDDDDDDDDHMDGDDALPQQQKKFKDFPLHTHHIWGAQFQFKIKGFQVSPVVHDQQRIKIAGLHRGNNHHPDIFGFDDKAQDPPQDPVNRGSRMIMTGTPGTDDPVRSSHDHHHYHHDDDPDADDDDPDDDDTDGGD

Organism: NCBI:txid392033

pLDDT: mean 72.99, std 21.53, range [23.53, 98.0]

Secondary structure (DSSP, 8-state):
-EEEPPPP-S-B--TT-SS-TT-EEEEEE---SSTT-PPPSB-EEEEEEEE-TTSTTTTTT-S-TTTEEEEE-TTSS----TT-TTPEEEEEETTTEEEEEEEEEE-SSSS-TTS-----------------S-EEPPTTTTTTEEEEEETTEEEEEEEEEETTEEEE-STTTTT--GGGEEEEES-SBTT--SEEEEEEEEEE-TT-BTTTTBT--EEEEESSPPPTTSTT--PPB--B--SSS---SSS-SSS-----